Protein AF-A0A523A4P4-F1 (afdb_monomer_lite)

Foldseek 3Di:
DLLQVLLVVADDPPPQDPLNSLLSNLLSVLLVLLLVLLVLVLPDVVVCVVPDNPVSVVVSLVSLVSSLVSLVSSVVSCVPPPVVVLPDPPCVRDDVLSVLSVLLSVLSVVLNCCVVCVVVVVPDPVNNVVSNLVSSVSSSVSSLSNVVSVCRSQVDPVSVVSSVVVVVVSVVSCCCRPPVVVVVVVVWDWDFPDWADDPDRDTDTDTDIDPDDDDDDDPPDDDDDDDDDDQQQEDALNGRPPVHYLQCVLVVDPLVRQLCQQQLPVVCCVVDDPVSSVVSVVCVPPDPVVSSVVSVVSNPRHNHDPPPPD

pLDDT: mean 84.54, std 12.39, range [36.31, 98.5]

Structure (mmCIF, N/CA/C/O backbone):
data_AF-A0A523A4P4-F1
#
_entry.id   AF-A0A523A4P4-F1
#
loop_
_atom_site.group_PDB
_atom_site.id
_atom_site.type_symbol
_atom_site.label_atom_id
_atom_site.label_alt_id
_atom_site.label_comp_id
_atom_site.label_asym_id
_atom_site.label_entity_id
_atom_site.label_seq_id
_atom_site.pdbx_PDB_ins_code
_atom_site.Cartn_x
_atom_site.Cartn_y
_atom_site.Cartn_z
_atom_site.occupancy
_atom_site.B_iso_or_equiv
_atom_site.auth_seq_id
_atom_site.auth_comp_id
_atom_site.auth_asym_id
_atom_site.auth_atom_id
_atom_site.pdbx_PDB_model_num
ATOM 1 N N . MET A 1 1 ? 18.019 -11.863 -5.662 1.00 50.53 1 MET A N 1
ATOM 2 C CA . MET A 1 1 ? 19.187 -12.535 -6.272 1.00 50.53 1 MET A CA 1
ATOM 3 C C . MET A 1 1 ? 18.885 -13.016 -7.686 1.00 50.53 1 MET A C 1
ATOM 5 O O . MET A 1 1 ? 19.670 -12.727 -8.573 1.00 50.53 1 MET A O 1
ATOM 9 N N . THR A 1 2 ? 17.737 -13.654 -7.941 1.00 58.97 2 THR A N 1
ATOM 10 C CA . THR A 1 2 ? 17.392 -14.220 -9.260 1.00 58.97 2 THR A CA 1
ATOM 11 C C . THR A 1 2 ? 17.460 -13.236 -10.443 1.00 58.97 2 THR A C 1
ATOM 13 O O . THR A 1 2 ? 18.082 -13.596 -11.431 1.00 58.97 2 THR A O 1
ATOM 16 N N . PRO A 1 3 ? 16.943 -11.990 -10.365 1.00 59.44 3 PRO A N 1
ATOM 17 C CA . PRO A 1 3 ? 17.026 -11.050 -11.495 1.00 59.44 3 PRO A CA 1
ATOM 18 C C . PRO A 1 3 ? 18.454 -10.622 -11.881 1.00 59.44 3 PRO A C 1
ATOM 20 O O . PRO A 1 3 ? 18.732 -10.418 -13.054 1.00 59.44 3 PRO A O 1
ATOM 23 N N . LEU A 1 4 ? 19.377 -10.539 -10.914 1.00 59.50 4 LEU A N 1
ATOM 24 C CA . LEU A 1 4 ? 20.786 -10.200 -11.165 1.00 59.50 4 LEU A CA 1
ATOM 25 C C . LEU A 1 4 ? 21.569 -11.370 -11.772 1.00 59.50 4 LEU A C 1
ATOM 27 O O . LEU A 1 4 ? 22.393 -11.170 -12.657 1.00 59.50 4 LEU A O 1
ATOM 31 N N . LEU A 1 5 ? 21.277 -12.601 -11.338 1.00 59.91 5 LEU A N 1
ATOM 32 C CA . LEU A 1 5 ? 21.885 -13.808 -11.910 1.00 59.91 5 LEU A CA 1
ATOM 33 C C . LEU A 1 5 ? 21.536 -13.983 -13.396 1.00 59.91 5 LEU A C 1
ATOM 35 O O . LEU A 1 5 ? 22.327 -14.536 -14.149 1.00 59.91 5 LEU A O 1
ATOM 39 N N . ILE A 1 6 ? 20.378 -13.483 -13.832 1.00 58.88 6 ILE A N 1
ATOM 40 C CA . ILE A 1 6 ? 19.958 -13.518 -15.240 1.00 58.88 6 ILE A CA 1
ATOM 41 C C . ILE A 1 6 ? 20.783 -12.554 -16.096 1.00 58.88 6 ILE A C 1
ATOM 43 O O . ILE A 1 6 ? 21.113 -12.898 -17.229 1.00 58.88 6 ILE A O 1
ATOM 47 N N . LEU A 1 7 ? 21.126 -11.377 -15.557 1.00 56.38 7 LEU A N 1
ATOM 48 C CA . LEU A 1 7 ? 22.011 -10.426 -16.233 1.00 56.38 7 LEU A CA 1
ATOM 49 C C . LEU A 1 7 ? 23.401 -11.046 -16.447 1.00 56.38 7 LEU A C 1
ATOM 51 O O . LEU A 1 7 ? 23.963 -10.931 -17.526 1.00 56.38 7 LEU A O 1
ATOM 55 N N . ALA A 1 8 ? 23.910 -11.774 -15.449 1.00 59.22 8 ALA A N 1
ATOM 56 C CA . ALA A 1 8 ? 25.219 -12.427 -15.515 1.00 59.22 8 ALA A CA 1
ATOM 57 C C . ALA A 1 8 ? 25.289 -13.618 -16.494 1.00 59.22 8 ALA A C 1
ATOM 59 O O . ALA A 1 8 ? 26.378 -14.002 -16.906 1.00 59.22 8 ALA A O 1
ATOM 60 N N . LEU A 1 9 ? 24.148 -14.220 -16.851 1.00 55.44 9 LEU A N 1
ATOM 61 C CA . LEU A 1 9 ? 24.064 -15.424 -17.693 1.00 55.44 9 LEU A CA 1
ATOM 62 C C . LEU A 1 9 ? 23.486 -15.145 -19.092 1.00 55.44 9 LEU A C 1
ATOM 64 O O . LEU A 1 9 ? 23.129 -16.077 -19.813 1.00 55.44 9 LEU A O 1
ATOM 68 N N . GLY A 1 10 ? 23.306 -13.877 -19.467 1.00 54.53 10 GLY A N 1
ATOM 69 C CA . GLY A 1 10 ? 22.712 -13.495 -20.741 1.00 54.53 10 GLY A CA 1
ATOM 70 C C . GLY A 1 10 ? 23.694 -12.895 -21.732 1.00 54.53 10 GLY A C 1
ATOM 71 O O . GLY A 1 10 ? 24.565 -12.135 -21.337 1.00 54.53 10 GLY A O 1
ATOM 72 N N . GLU A 1 11 ? 23.492 -13.173 -23.023 1.00 53.50 11 GLU A N 1
ATOM 73 C CA . GLU A 1 11 ? 24.090 -12.364 -24.087 1.00 53.50 11 GLU A CA 1
ATOM 74 C C . GLU A 1 11 ? 23.594 -10.921 -23.936 1.00 53.50 11 GLU A C 1
ATOM 76 O O . GLU A 1 11 ? 22.399 -10.637 -24.065 1.00 53.50 11 GLU A O 1
ATOM 81 N N . VAL A 1 12 ? 24.514 -10.035 -23.562 1.00 56.06 12 VAL A N 1
ATOM 82 C CA . VAL A 1 12 ? 24.298 -8.591 -23.546 1.00 56.06 12 VAL A CA 1
ATOM 83 C C . VAL A 1 12 ? 24.311 -8.135 -25.009 1.00 56.06 12 VAL A C 1
ATOM 85 O O . VAL A 1 12 ? 25.225 -8.534 -25.736 1.00 56.06 12 VAL A O 1
ATOM 88 N N . PRO A 1 13 ? 23.316 -7.361 -25.483 1.00 54.38 13 PRO A N 1
ATOM 89 C CA . PRO A 1 13 ? 23.315 -6.879 -26.858 1.00 54.38 13 PRO A CA 1
ATOM 90 C C . PRO A 1 13 ? 24.653 -6.192 -27.183 1.00 54.38 13 PRO A C 1
ATOM 92 O O . PRO A 1 13 ? 25.092 -5.336 -26.412 1.00 54.38 13 PRO A O 1
ATOM 95 N N . PRO A 1 14 ? 25.329 -6.543 -28.289 1.00 46.34 14 PRO A N 1
ATOM 96 C CA . PRO A 1 14 ? 26.580 -5.890 -28.654 1.00 46.34 14 PRO A CA 1
ATOM 97 C C . PRO A 1 14 ? 26.343 -4.387 -28.872 1.00 46.34 14 PRO A C 1
ATOM 99 O O . PRO A 1 14 ? 25.461 -4.001 -29.635 1.00 46.34 14 PRO A O 1
ATOM 102 N N . GLY A 1 15 ? 27.130 -3.543 -28.194 1.00 56.38 15 GLY A N 1
ATOM 103 C CA . GLY A 1 15 ? 27.080 -2.077 -28.319 1.00 56.38 15 GLY A CA 1
ATOM 104 C C . GLY A 1 15 ? 26.587 -1.309 -27.086 1.00 56.38 15 GLY A C 1
ATOM 105 O O . GLY A 1 15 ? 26.563 -0.081 -27.116 1.00 56.38 15 GLY A O 1
ATOM 106 N N . SER A 1 16 ? 26.229 -1.979 -25.991 1.00 65.44 16 SER A N 1
ATOM 107 C CA . SER A 1 16 ? 25.769 -1.320 -24.768 1.00 65.44 16 SER A CA 1
ATOM 108 C C . SER A 1 16 ? 26.927 -0.889 -23.860 1.00 65.44 16 SER A C 1
ATOM 110 O O . SER A 1 16 ? 27.473 -1.696 -23.113 1.00 65.44 16 SER A O 1
ATOM 112 N N . GLY A 1 17 ? 27.339 0.378 -23.922 1.00 82.81 17 GLY A N 1
ATOM 113 C CA . GLY A 1 17 ? 28.427 0.909 -23.086 1.00 82.81 17 GLY A CA 1
ATOM 114 C C . GLY A 1 17 ? 28.216 0.725 -21.570 1.00 82.81 17 GLY A C 1
ATOM 115 O O . GLY A 1 17 ? 27.128 0.395 -21.110 1.00 82.81 17 GLY A O 1
ATOM 116 N N . LEU A 1 18 ? 29.250 1.006 -20.766 1.00 87.44 18 LEU A N 1
ATOM 117 C CA . LEU A 1 18 ? 29.259 0.822 -19.299 1.00 87.44 18 LEU A CA 1
ATOM 118 C C . LEU A 1 18 ? 27.990 1.336 -18.585 1.00 87.44 18 LEU A C 1
ATOM 120 O O . LEU A 1 18 ? 27.479 0.701 -17.662 1.00 87.44 18 LEU A O 1
ATOM 124 N N . TRP A 1 19 ? 27.477 2.494 -19.001 1.00 89.31 19 TRP A N 1
ATOM 125 C CA . TRP A 1 19 ? 26.292 3.111 -18.407 1.00 89.31 19 TRP A CA 1
ATOM 126 C C . TRP A 1 19 ? 25.012 2.315 -18.645 1.00 89.31 19 TRP A C 1
ATOM 128 O O . TRP A 1 19 ? 24.153 2.260 -17.761 1.00 89.31 19 TRP A O 1
ATOM 138 N N . TRP A 1 20 ? 24.899 1.647 -19.790 1.00 87.88 20 TRP A N 1
ATOM 139 C CA . TRP A 1 20 ? 23.787 0.751 -20.061 1.00 87.88 20 TRP A CA 1
ATOM 140 C C . TRP A 1 20 ? 23.771 -0.419 -19.078 1.00 87.88 20 TRP A C 1
ATOM 142 O O . TRP A 1 20 ? 22.743 -0.671 -18.449 1.00 87.88 20 TRP A O 1
ATOM 152 N N . ASP A 1 21 ? 24.913 -1.074 -18.868 1.00 86.69 21 ASP A N 1
ATOM 153 C CA . ASP A 1 21 ? 25.020 -2.218 -17.955 1.00 86.69 21 ASP A CA 1
ATOM 154 C C . ASP A 1 21 ? 24.716 -1.821 -16.506 1.00 86.69 21 ASP A C 1
ATOM 156 O O . ASP A 1 21 ? 23.959 -2.509 -15.812 1.00 86.69 21 ASP A O 1
ATOM 160 N N . ILE A 1 22 ? 25.227 -0.665 -16.060 1.00 90.88 22 ILE A N 1
ATOM 161 C CA . ILE A 1 22 ? 24.891 -0.090 -14.749 1.00 90.88 22 ILE A CA 1
ATOM 162 C C . ILE A 1 22 ? 23.382 0.160 -14.651 1.00 90.88 22 ILE A C 1
ATOM 164 O O . ILE A 1 22 ? 22.754 -0.218 -13.657 1.00 90.88 22 ILE A O 1
ATOM 168 N N . SER A 1 23 ? 22.781 0.763 -15.679 1.00 92.50 23 SER A N 1
ATOM 169 C CA . SER A 1 23 ? 21.345 1.042 -15.709 1.00 92.50 23 SER A CA 1
ATOM 170 C C . SER A 1 23 ? 20.510 -0.238 -15.630 1.00 92.50 23 SER A C 1
ATOM 172 O O . SER A 1 23 ? 19.573 -0.314 -14.827 1.00 92.50 23 SER A O 1
ATOM 174 N N . MET A 1 24 ? 20.856 -1.271 -16.399 1.00 89.81 24 MET A N 1
ATOM 175 C CA . MET A 1 24 ? 20.174 -2.566 -16.341 1.00 89.81 24 MET A CA 1
ATOM 176 C C . MET A 1 24 ? 20.334 -3.215 -14.962 1.00 89.81 24 MET A C 1
ATOM 178 O O . MET A 1 24 ? 19.349 -3.678 -14.377 1.00 89.81 24 MET A O 1
ATOM 182 N N . GLY A 1 25 ? 21.543 -3.186 -14.394 1.00 89.62 25 GLY A N 1
ATOM 183 C CA . GLY A 1 25 ? 21.823 -3.682 -13.047 1.00 89.62 25 GLY A CA 1
ATOM 184 C C . GLY A 1 25 ? 20.955 -3.016 -11.976 1.00 89.62 25 GLY A C 1
ATOM 185 O O . GLY A 1 25 ? 20.387 -3.710 -11.123 1.00 89.62 25 GLY A O 1
ATOM 186 N N . LEU A 1 26 ? 20.780 -1.693 -12.047 1.00 94.50 26 LEU A N 1
ATOM 187 C CA . LEU A 1 26 ? 19.892 -0.936 -11.157 1.00 94.50 26 LEU A CA 1
ATOM 188 C C . LEU A 1 26 ? 18.424 -1.353 -11.324 1.00 94.50 26 LEU A C 1
ATOM 190 O O . LEU A 1 26 ? 17.756 -1.630 -10.325 1.00 94.50 26 LEU A O 1
ATOM 194 N N . GLY A 1 27 ? 17.939 -1.463 -12.565 1.00 93.50 27 GLY A N 1
ATOM 195 C CA . GLY A 1 27 ? 16.563 -1.870 -12.868 1.00 93.50 27 GLY A CA 1
ATOM 196 C C . GLY A 1 27 ? 16.223 -3.272 -12.346 1.00 93.50 27 GLY A C 1
ATOM 197 O O . GLY A 1 27 ? 15.238 -3.455 -11.622 1.00 93.50 27 GLY A O 1
ATOM 198 N N . PHE A 1 28 ? 17.070 -4.269 -12.624 1.00 89.62 28 PHE A N 1
ATOM 199 C CA . PHE A 1 28 ? 16.859 -5.639 -12.138 1.00 89.62 28 PHE A CA 1
ATOM 200 C C . PHE A 1 28 ? 17.027 -5.766 -10.620 1.00 89.62 28 PHE A C 1
ATOM 202 O O . PHE A 1 28 ? 16.277 -6.512 -9.977 1.00 89.62 28 PHE A O 1
ATOM 209 N N . SER A 1 29 ? 17.962 -5.020 -10.024 1.00 92.50 29 SER A N 1
ATOM 210 C CA . SER A 1 29 ? 18.106 -4.951 -8.564 1.00 92.50 29 SER A CA 1
ATOM 211 C C . SER A 1 29 ? 16.846 -4.388 -7.917 1.00 92.50 29 SER A C 1
ATOM 213 O O . SER A 1 29 ? 16.319 -4.989 -6.976 1.00 92.50 29 SER A O 1
ATOM 215 N N . ALA A 1 30 ? 16.310 -3.293 -8.460 1.00 95.50 30 ALA A N 1
ATOM 216 C CA . ALA A 1 30 ? 15.073 -2.698 -7.979 1.00 95.50 30 ALA A CA 1
ATOM 217 C C . ALA A 1 30 ? 13.896 -3.677 -8.076 1.00 95.50 30 ALA A C 1
ATOM 219 O O . ALA A 1 30 ? 13.169 -3.837 -7.097 1.00 95.50 30 ALA A O 1
ATOM 220 N N . MET A 1 31 ? 13.751 -4.411 -9.185 1.00 91.62 31 MET A N 1
ATOM 221 C CA . MET A 1 31 ? 12.702 -5.430 -9.332 1.00 91.62 31 MET A CA 1
ATOM 222 C C . MET A 1 31 ? 12.816 -6.547 -8.278 1.00 91.62 31 MET A C 1
ATOM 224 O O . MET A 1 31 ? 11.820 -6.956 -7.662 1.00 91.62 31 MET A O 1
ATOM 228 N N . ALA A 1 32 ? 14.038 -7.020 -8.015 1.00 90.00 32 ALA A N 1
ATOM 229 C CA . ALA A 1 32 ? 14.291 -8.006 -6.966 1.00 90.00 32 ALA A CA 1
ATOM 230 C C . ALA A 1 32 ? 13.899 -7.463 -5.582 1.00 90.00 32 ALA A C 1
ATOM 232 O O . ALA A 1 32 ? 13.206 -8.136 -4.814 1.00 90.00 32 ALA A O 1
ATOM 233 N N . MET A 1 33 ? 14.304 -6.230 -5.278 1.00 93.62 33 MET A N 1
ATOM 234 C CA . MET A 1 33 ? 14.006 -5.564 -4.012 1.00 93.62 33 MET A CA 1
ATOM 235 C C . MET A 1 33 ? 12.503 -5.300 -3.842 1.00 93.62 33 MET A C 1
ATOM 237 O O . MET A 1 33 ? 11.965 -5.574 -2.770 1.00 93.62 33 MET A O 1
ATOM 241 N N . MET A 1 34 ? 11.797 -4.854 -4.888 1.00 92.56 34 MET A N 1
ATOM 242 C CA . MET A 1 34 ? 10.335 -4.681 -4.887 1.00 92.56 34 MET A CA 1
ATOM 243 C C . MET A 1 34 ? 9.613 -5.973 -4.521 1.00 92.56 34 MET A C 1
ATOM 245 O O . MET A 1 34 ? 8.637 -5.957 -3.779 1.00 92.56 34 MET A O 1
ATOM 249 N N . SER A 1 35 ? 10.117 -7.107 -4.992 1.00 88.75 35 SER A N 1
ATOM 250 C CA . SER A 1 35 ? 9.519 -8.405 -4.687 1.00 88.75 35 SER A CA 1
ATOM 251 C C . SER A 1 35 ? 9.697 -8.756 -3.205 1.00 88.75 35 SER A C 1
ATOM 253 O O . SER A 1 35 ? 8.734 -9.087 -2.509 1.00 88.75 35 SER A O 1
ATOM 255 N N . VAL A 1 36 ? 10.908 -8.548 -2.675 1.00 88.56 36 VAL A N 1
ATOM 256 C CA . VAL A 1 36 ? 11.204 -8.699 -1.240 1.00 88.56 36 VAL A CA 1
ATOM 257 C C . VAL A 1 36 ? 10.302 -7.812 -0.372 1.00 88.56 36 VAL A C 1
ATOM 259 O O . VAL A 1 36 ? 9.905 -8.244 0.710 1.00 88.56 36 VAL A O 1
ATOM 262 N N . GLN A 1 37 ? 9.878 -6.633 -0.838 1.00 91.44 37 GLN A N 1
ATOM 263 C CA . GLN A 1 37 ? 8.965 -5.773 -0.071 1.00 91.44 37 GLN A CA 1
ATOM 264 C C . GLN A 1 37 ? 7.627 -6.439 0.275 1.00 91.44 37 GLN A C 1
ATOM 266 O O . GLN A 1 37 ? 7.107 -6.268 1.386 1.00 91.44 37 GLN A O 1
ATOM 271 N N . PHE A 1 38 ? 7.071 -7.239 -0.638 1.00 86.88 38 PHE A N 1
ATOM 272 C CA . PHE A 1 38 ? 5.853 -8.004 -0.362 1.00 86.88 38 PHE A CA 1
ATOM 273 C C . PHE A 1 38 ? 6.101 -9.102 0.674 1.00 86.88 38 PHE A C 1
ATOM 275 O O . PHE A 1 38 ? 5.242 -9.357 1.520 1.00 86.88 38 PHE A O 1
ATOM 282 N N . PHE A 1 39 ? 7.290 -9.706 0.654 1.00 83.31 39 PHE A N 1
ATOM 283 C CA . PHE A 1 39 ? 7.689 -10.706 1.640 1.00 83.31 39 PHE A CA 1
ATOM 284 C C . PHE A 1 39 ? 7.867 -10.106 3.039 1.00 83.31 39 PHE A C 1
ATOM 286 O O . PHE A 1 39 ? 7.351 -10.663 4.008 1.00 83.31 39 PHE A O 1
ATOM 293 N N . LEU A 1 40 ? 8.521 -8.944 3.158 1.00 84.31 40 LEU A N 1
ATOM 294 C CA . LEU A 1 40 ? 8.707 -8.260 4.446 1.00 84.31 40 LEU A CA 1
ATOM 295 C C . LEU A 1 40 ? 7.361 -7.985 5.132 1.00 84.31 40 LEU A C 1
ATOM 297 O O . LEU A 1 40 ? 7.202 -8.183 6.333 1.00 84.31 40 LEU A O 1
ATOM 301 N N . THR A 1 41 ? 6.337 -7.631 4.357 1.00 81.75 41 THR A N 1
ATOM 302 C CA . THR A 1 41 ? 4.995 -7.358 4.894 1.00 81.75 41 THR A CA 1
ATOM 303 C C . THR A 1 41 ? 4.119 -8.604 5.078 1.00 81.75 41 THR A C 1
ATOM 305 O O . THR A 1 41 ? 3.024 -8.501 5.635 1.00 81.75 41 THR A O 1
ATOM 308 N N . ALA A 1 42 ? 4.595 -9.789 4.680 1.00 77.75 42 ALA A N 1
ATOM 309 C CA . ALA A 1 42 ? 3.893 -11.063 4.844 1.00 77.75 42 ALA A CA 1
ATOM 310 C C . ALA A 1 42 ? 3.848 -11.560 6.299 1.00 77.75 42 ALA A C 1
ATOM 312 O O . ALA A 1 42 ? 2.965 -12.350 6.649 1.00 77.75 42 ALA A O 1
ATOM 313 N N . ARG A 1 43 ? 4.782 -11.088 7.145 1.00 76.38 43 ARG A N 1
ATOM 314 C CA . ARG A 1 43 ? 4.917 -11.451 8.570 1.00 76.38 43 ARG A CA 1
ATOM 315 C C . ARG A 1 43 ? 4.981 -12.967 8.792 1.00 76.38 43 ARG A C 1
ATOM 317 O O . ARG A 1 43 ? 4.232 -13.521 9.599 1.00 76.38 43 ARG A O 1
ATOM 324 N N . PHE A 1 44 ? 5.832 -13.663 8.040 1.00 75.19 44 PHE A N 1
ATOM 325 C CA . PHE A 1 44 ? 6.039 -15.094 8.252 1.00 75.19 44 PHE A CA 1
ATOM 326 C C . PHE A 1 44 ? 6.684 -15.328 9.626 1.00 75.19 44 PHE A C 1
ATOM 328 O O . PHE A 1 44 ? 7.809 -14.872 9.824 1.00 75.19 44 PHE A O 1
ATOM 335 N N . PRO A 1 45 ? 6.039 -16.063 10.559 1.00 70.62 45 PRO A N 1
ATOM 336 C CA . PRO A 1 45 ? 6.498 -16.150 11.948 1.00 70.62 45 PRO A CA 1
ATOM 337 C C . PRO A 1 45 ? 7.966 -16.560 12.089 1.00 70.62 45 PRO A C 1
ATOM 339 O O . PRO A 1 45 ? 8.709 -15.925 12.823 1.00 70.62 45 PRO A O 1
ATOM 342 N N . ARG A 1 46 ? 8.415 -17.556 11.314 1.00 74.19 46 ARG A N 1
ATOM 343 C CA . ARG A 1 46 ? 9.807 -18.036 11.339 1.00 74.19 46 ARG A CA 1
ATOM 344 C C . ARG A 1 46 ? 10.818 -17.009 10.826 1.00 74.19 46 ARG A C 1
ATOM 346 O O . ARG A 1 46 ? 11.924 -16.950 11.337 1.00 74.19 46 ARG A O 1
ATOM 353 N N . ALA A 1 47 ? 10.440 -16.209 9.831 1.00 70.75 47 ALA A N 1
ATOM 354 C CA . ALA A 1 47 ? 11.319 -15.193 9.258 1.00 70.75 47 ALA A CA 1
ATOM 355 C C . ALA A 1 47 ? 11.358 -13.914 10.110 1.00 70.75 47 ALA A C 1
ATOM 357 O O . ALA A 1 47 ? 12.356 -13.204 10.105 1.00 70.75 47 ALA A O 1
ATOM 358 N N . SER A 1 48 ? 10.276 -13.610 10.834 1.00 71.31 48 SER A N 1
ATOM 359 C CA . SER A 1 48 ? 10.143 -12.386 11.636 1.00 71.31 48 SER A CA 1
ATOM 360 C C . SER A 1 48 ? 10.545 -12.554 13.107 1.00 71.31 48 SER A C 1
ATOM 362 O O . SER A 1 48 ? 10.836 -11.554 13.758 1.00 71.31 48 SER A O 1
ATOM 364 N N . ALA A 1 49 ? 10.572 -13.785 13.633 1.00 71.19 49 ALA A N 1
ATOM 365 C CA . ALA A 1 49 ? 10.888 -14.071 15.036 1.00 71.19 49 ALA A CA 1
ATOM 366 C C . ALA A 1 49 ? 12.231 -13.491 15.534 1.00 71.19 49 ALA A C 1
ATOM 368 O O . ALA A 1 49 ? 12.238 -12.968 16.644 1.00 71.19 49 ALA A O 1
ATOM 369 N N . PRO A 1 50 ? 13.336 -13.504 14.757 1.00 73.56 50 PRO A N 1
ATOM 370 C CA . PRO A 1 50 ? 14.628 -13.016 15.255 1.00 73.56 50 PRO A CA 1
ATOM 371 C C . PRO A 1 50 ? 14.746 -11.489 15.361 1.00 73.56 50 PRO A C 1
ATOM 373 O O . PRO A 1 50 ? 15.599 -10.993 16.086 1.00 73.56 50 PRO A O 1
ATOM 376 N N . PHE A 1 51 ? 13.932 -10.737 14.613 1.00 70.06 51 PHE A N 1
ATOM 377 C CA . PHE A 1 51 ? 14.157 -9.302 14.383 1.00 70.06 51 PHE A CA 1
ATOM 378 C C . PHE A 1 51 ? 13.166 -8.398 15.132 1.00 70.06 51 PHE A C 1
ATOM 380 O O . PHE A 1 51 ? 13.403 -7.202 15.277 1.00 70.06 51 PHE A O 1
ATOM 387 N N . GLY A 1 52 ? 12.050 -8.953 15.613 1.00 74.69 52 GLY A N 1
ATOM 388 C CA . GLY A 1 52 ? 10.919 -8.172 16.115 1.00 74.69 52 GLY A CA 1
ATOM 389 C C . GLY A 1 52 ? 10.067 -7.604 14.973 1.00 74.69 52 GLY A C 1
ATOM 390 O O . GLY A 1 52 ? 10.555 -7.289 13.890 1.00 74.69 52 GLY A O 1
ATOM 391 N N . ILE A 1 53 ? 8.752 -7.495 15.178 1.00 75.56 53 ILE A N 1
ATOM 392 C CA . ILE A 1 53 ? 7.837 -7.116 14.087 1.00 75.56 53 ILE A CA 1
ATOM 393 C C . ILE A 1 53 ? 8.037 -5.662 13.624 1.00 75.56 53 ILE A C 1
ATOM 395 O O . ILE A 1 53 ? 7.790 -5.349 12.461 1.00 75.56 53 ILE A O 1
ATOM 399 N N . ASP A 1 54 ? 8.466 -4.777 14.526 1.00 80.62 54 ASP A N 1
ATOM 400 C CA . ASP A 1 54 ? 8.487 -3.336 14.277 1.00 80.62 54 ASP A CA 1
ATOM 401 C C . ASP A 1 54 ? 9.651 -2.928 13.372 1.00 80.62 54 ASP A C 1
A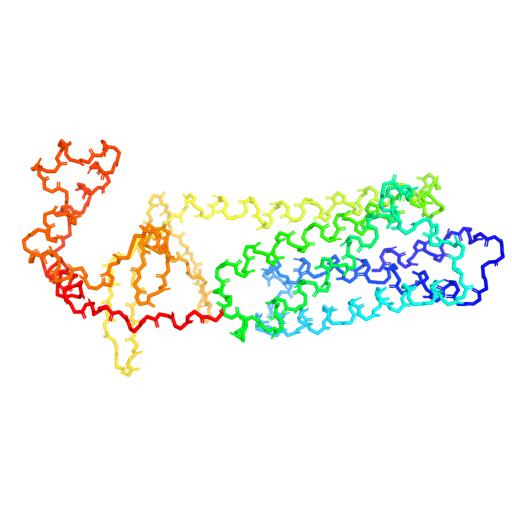TOM 403 O O . ASP A 1 54 ? 9.474 -2.104 12.470 1.00 80.62 54 ASP A O 1
ATOM 407 N N . ILE A 1 55 ? 10.820 -3.562 13.533 1.00 84.62 55 ILE A N 1
ATOM 408 C CA . ILE A 1 55 ? 12.004 -3.265 12.715 1.00 84.62 55 ILE A CA 1
ATOM 409 C C . ILE A 1 55 ? 11.759 -3.555 11.230 1.00 84.62 55 ILE A C 1
ATOM 411 O O . ILE A 1 55 ? 12.276 -2.861 10.356 1.00 84.62 55 ILE A O 1
ATOM 415 N N . ILE A 1 56 ? 10.900 -4.533 10.933 1.00 86.75 56 ILE A N 1
ATOM 416 C CA . ILE A 1 56 ? 10.553 -4.924 9.566 1.00 86.75 56 ILE A CA 1
ATOM 417 C C . ILE A 1 56 ? 9.906 -3.755 8.811 1.00 86.75 56 ILE A C 1
ATOM 419 O O . ILE A 1 56 ? 10.162 -3.593 7.618 1.00 86.75 56 ILE A O 1
ATOM 423 N N . TYR A 1 57 ? 9.127 -2.896 9.480 1.00 87.25 57 TYR A N 1
ATOM 424 C CA . TYR A 1 57 ? 8.545 -1.711 8.833 1.00 87.25 57 TYR A CA 1
ATOM 425 C C . TYR A 1 57 ? 9.569 -0.617 8.561 1.00 87.25 57 TYR A C 1
ATOM 427 O O . TYR A 1 57 ? 9.444 0.083 7.554 1.00 87.25 57 TYR A O 1
ATOM 435 N N . TYR A 1 58 ? 10.588 -0.483 9.412 1.00 89.62 58 TYR A N 1
ATOM 436 C CA . TYR A 1 58 ? 11.708 0.412 9.134 1.00 89.62 58 TYR A CA 1
ATOM 437 C C . TYR A 1 58 ? 12.467 -0.066 7.899 1.00 89.62 58 TYR A C 1
ATOM 439 O O . TYR A 1 58 ? 12.633 0.711 6.959 1.00 89.62 58 TYR A O 1
ATOM 447 N N . PHE A 1 59 ? 12.825 -1.353 7.838 1.00 90.75 59 PHE A N 1
ATOM 448 C CA . PHE A 1 59 ? 13.452 -1.937 6.648 1.00 90.75 59 PHE A CA 1
ATOM 449 C C . PHE A 1 59 ? 12.586 -1.765 5.402 1.00 90.75 59 PHE A C 1
ATOM 451 O O . PHE A 1 59 ? 13.088 -1.305 4.381 1.00 90.75 59 PHE A O 1
ATOM 458 N N . HIS A 1 60 ? 11.285 -2.048 5.492 1.00 93.75 60 HIS A N 1
ATOM 459 C CA . HIS A 1 60 ? 10.350 -1.853 4.385 1.00 93.75 60 HIS A CA 1
ATOM 460 C C . HIS A 1 60 ? 10.374 -0.405 3.873 1.00 93.75 60 HIS A C 1
ATOM 462 O O . HIS A 1 60 ? 10.500 -0.170 2.671 1.00 93.75 60 HIS A O 1
ATOM 468 N N . ARG A 1 61 ? 10.328 0.577 4.782 1.00 94.88 61 ARG A N 1
ATOM 469 C CA . ARG A 1 61 ? 10.371 2.002 4.432 1.00 94.88 61 ARG A CA 1
ATOM 470 C C . ARG A 1 61 ? 11.691 2.398 3.770 1.00 94.88 61 ARG A C 1
ATOM 472 O O . ARG A 1 61 ? 11.661 3.017 2.710 1.00 94.88 61 ARG A O 1
ATOM 479 N N . TYR A 1 62 ? 12.834 2.069 4.370 1.00 95.19 62 TYR A N 1
ATOM 480 C CA . TYR A 1 62 ? 14.139 2.457 3.819 1.00 95.19 62 TYR A CA 1
ATOM 481 C C . TYR A 1 62 ? 14.418 1.764 2.487 1.00 95.19 62 TYR A C 1
ATOM 483 O O . TYR A 1 62 ? 14.829 2.415 1.528 1.00 95.19 62 TYR A O 1
ATOM 491 N N . LEU A 1 63 ? 14.100 0.473 2.385 1.00 95.88 63 LEU A N 1
ATOM 492 C CA . LEU A 1 63 ? 14.257 -0.279 1.148 1.00 95.88 63 LEU A CA 1
ATOM 493 C C . LEU A 1 63 ? 13.379 0.297 0.025 1.00 95.88 63 LEU A C 1
ATOM 495 O O . LEU A 1 63 ? 13.798 0.284 -1.126 1.00 95.88 63 LEU A O 1
ATOM 499 N N . ALA A 1 64 ? 12.204 0.862 0.333 1.00 96.81 64 ALA A N 1
ATOM 500 C CA . ALA A 1 64 ? 11.332 1.490 -0.667 1.00 96.81 64 ALA A CA 1
ATOM 501 C C . ALA A 1 64 ? 11.953 2.765 -1.254 1.00 96.81 64 ALA A C 1
ATOM 503 O O . ALA A 1 64 ? 11.842 3.005 -2.454 1.00 96.81 64 ALA A O 1
ATOM 504 N N . ILE A 1 65 ? 12.646 3.549 -0.424 1.00 97.94 65 ILE A N 1
ATOM 505 C CA . ILE A 1 65 ? 13.378 4.741 -0.870 1.00 97.94 65 ILE A CA 1
ATOM 506 C C . ILE A 1 65 ? 14.542 4.332 -1.783 1.00 97.94 65 ILE A C 1
ATOM 508 O O . ILE A 1 65 ? 14.712 4.920 -2.848 1.00 97.94 65 ILE A O 1
ATOM 512 N N . ILE A 1 66 ? 15.297 3.290 -1.412 1.00 98.00 66 ILE A N 1
ATOM 513 C CA . ILE A 1 66 ? 16.412 2.780 -2.229 1.00 98.00 66 ILE A CA 1
ATOM 514 C C . ILE A 1 66 ? 15.900 2.222 -3.564 1.00 98.00 66 ILE A C 1
ATOM 516 O O . ILE A 1 66 ? 16.467 2.533 -4.606 1.00 98.00 66 ILE A O 1
ATOM 520 N N . ILE A 1 67 ? 14.803 1.454 -3.553 1.00 98.00 67 ILE A N 1
ATOM 521 C CA . ILE A 1 67 ? 14.143 0.963 -4.774 1.00 98.00 67 ILE A CA 1
ATOM 522 C C . ILE A 1 67 ? 13.832 2.126 -5.709 1.00 98.00 67 ILE A C 1
ATOM 524 O O . ILE A 1 67 ? 14.203 2.083 -6.878 1.00 98.00 67 ILE A O 1
ATOM 528 N N . PHE A 1 68 ? 13.166 3.166 -5.205 1.00 98.38 68 PHE A N 1
ATOM 529 C CA . PHE A 1 68 ? 12.815 4.311 -6.034 1.00 98.38 68 PHE A CA 1
ATOM 530 C C . PHE A 1 68 ? 14.055 5.014 -6.581 1.00 98.38 68 PHE A C 1
ATOM 532 O O . PHE A 1 68 ? 14.089 5.314 -7.769 1.00 98.38 68 PHE A O 1
ATOM 539 N N . ALA A 1 69 ? 15.088 5.216 -5.759 1.00 98.38 69 ALA A N 1
ATOM 540 C CA . ALA A 1 69 ? 16.347 5.797 -6.212 1.00 98.38 69 ALA A CA 1
ATOM 541 C C . ALA A 1 69 ? 16.982 4.973 -7.346 1.00 98.38 69 ALA A C 1
ATOM 543 O O . ALA A 1 69 ? 17.436 5.549 -8.330 1.00 98.38 69 ALA A O 1
ATOM 544 N N . PHE A 1 70 ? 16.957 3.640 -7.254 1.00 98.38 70 PHE A N 1
ATOM 545 C CA . PHE A 1 70 ? 17.493 2.756 -8.293 1.00 98.38 70 PHE A CA 1
ATOM 546 C C . PHE A 1 70 ? 16.685 2.840 -9.590 1.00 98.38 70 PHE A C 1
ATOM 548 O O . PHE A 1 70 ? 17.278 3.000 -10.653 1.00 98.38 70 PHE A O 1
ATOM 555 N N . VAL A 1 71 ? 15.349 2.780 -9.521 1.00 97.88 71 VAL A N 1
ATOM 556 C CA . VAL A 1 71 ? 14.486 2.899 -10.715 1.00 97.88 71 VAL A CA 1
ATOM 557 C C . VAL A 1 71 ? 14.613 4.288 -11.345 1.00 97.88 71 VAL A C 1
ATOM 559 O O . VAL A 1 71 ? 14.676 4.416 -12.566 1.00 97.88 71 VAL A O 1
ATOM 562 N N . PHE A 1 72 ? 14.675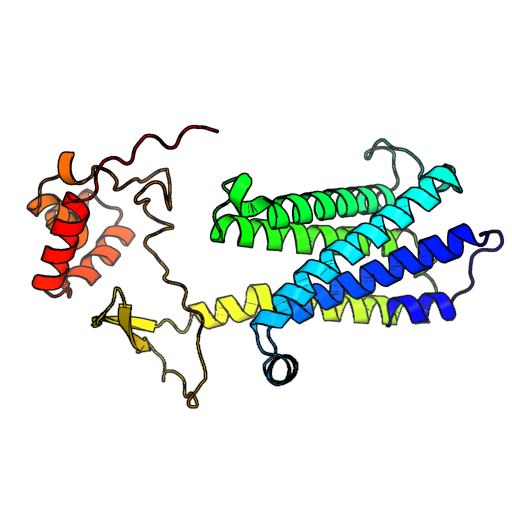 5.334 -10.523 1.00 98.12 72 PHE A N 1
ATOM 563 C CA . PHE A 1 72 ? 14.829 6.701 -11.000 1.00 98.12 72 PHE A CA 1
ATOM 564 C C . PHE A 1 72 ? 16.191 6.906 -11.667 1.00 98.12 72 PHE A C 1
ATOM 566 O O . PHE A 1 72 ? 16.252 7.457 -12.761 1.00 98.12 72 PHE A O 1
ATOM 573 N N . LEU A 1 73 ? 17.272 6.400 -11.068 1.00 97.94 73 LEU A N 1
ATOM 574 C CA . LEU A 1 73 ? 18.607 6.469 -11.657 1.00 97.94 73 LEU A CA 1
ATOM 575 C C . LEU A 1 73 ? 18.711 5.640 -12.945 1.00 97.94 73 LEU A C 1
ATOM 577 O O . LEU A 1 73 ? 19.271 6.125 -13.921 1.00 97.94 73 LEU A O 1
ATOM 581 N N . HIS A 1 74 ? 18.112 4.447 -12.984 1.00 95.75 74 HIS A N 1
ATOM 582 C CA . HIS A 1 74 ? 17.962 3.651 -14.206 1.00 95.75 74 HIS A CA 1
ATOM 583 C C . HIS A 1 74 ? 17.321 4.476 -15.338 1.00 95.75 74 HIS A C 1
ATOM 585 O O . HIS A 1 74 ? 17.870 4.563 -16.438 1.00 95.75 74 HIS A O 1
ATOM 591 N N . PHE A 1 75 ? 16.209 5.162 -15.048 1.00 96.25 75 PHE A N 1
ATOM 592 C CA . PHE A 1 75 ? 15.560 6.060 -16.005 1.00 96.25 75 PHE A CA 1
ATOM 593 C C . PHE A 1 75 ? 16.459 7.235 -16.419 1.00 96.25 75 PHE A C 1
ATOM 595 O O . PHE A 1 75 ? 16.557 7.527 -17.610 1.00 96.25 75 PHE A O 1
ATOM 602 N N . LEU A 1 76 ? 17.123 7.903 -15.468 1.00 96.69 76 LEU A N 1
ATOM 603 C CA . LEU A 1 76 ? 17.991 9.047 -15.762 1.00 96.69 76 LEU A CA 1
ATOM 604 C C . LEU A 1 76 ? 19.176 8.661 -16.650 1.00 96.69 76 LEU A C 1
ATOM 606 O O . LEU A 1 76 ? 19.463 9.379 -17.605 1.00 96.69 76 LEU A O 1
ATOM 610 N N . ILE A 1 77 ? 19.826 7.527 -16.382 1.00 95.00 77 ILE A N 1
ATOM 611 C CA . ILE A 1 77 ? 20.944 7.051 -17.204 1.00 95.00 77 ILE A CA 1
ATOM 612 C C . ILE A 1 77 ? 20.477 6.840 -18.648 1.00 95.00 77 ILE A C 1
ATOM 614 O O . ILE A 1 77 ? 21.100 7.358 -19.571 1.00 95.00 77 ILE A O 1
ATOM 618 N N . ILE A 1 78 ? 19.338 6.168 -18.855 1.00 92.38 78 ILE A N 1
ATOM 619 C CA . ILE A 1 78 ? 18.786 5.981 -20.206 1.00 92.38 78 ILE A CA 1
ATOM 620 C C . ILE A 1 78 ? 18.430 7.336 -20.830 1.00 92.38 78 ILE A C 1
ATOM 622 O O . ILE A 1 78 ? 18.726 7.577 -21.995 1.00 92.38 78 ILE A O 1
ATOM 626 N N . ARG A 1 79 ? 17.842 8.262 -20.065 1.00 92.81 79 ARG A N 1
ATOM 627 C CA . ARG A 1 79 ? 17.418 9.576 -20.568 1.00 92.81 79 ARG A CA 1
ATOM 628 C C . ARG A 1 79 ? 18.562 10.440 -21.097 1.00 92.81 79 ARG A C 1
ATOM 630 O O . ARG A 1 79 ? 18.305 11.224 -22.017 1.00 92.81 79 ARG A O 1
ATOM 637 N N . PHE A 1 80 ? 19.751 10.332 -20.506 1.00 92.94 80 PHE A N 1
ATOM 638 C CA . PHE A 1 80 ? 20.916 11.146 -20.863 1.00 92.94 80 PHE A CA 1
ATOM 639 C C . PHE A 1 80 ? 21.890 10.444 -21.812 1.00 92.94 80 PHE A C 1
ATOM 641 O O . PHE A 1 80 ? 22.430 11.111 -22.685 1.00 92.94 80 PHE A O 1
ATOM 648 N N . ASP A 1 81 ? 22.089 9.133 -21.670 1.00 88.62 81 ASP A N 1
ATOM 649 C CA . ASP A 1 81 ? 23.096 8.382 -22.436 1.00 88.62 81 ASP A CA 1
ATOM 650 C C . ASP A 1 81 ? 22.484 7.609 -23.620 1.00 88.62 81 ASP A C 1
ATOM 652 O O . ASP A 1 81 ? 23.149 7.360 -24.615 1.00 88.62 81 ASP A O 1
ATOM 656 N N . ASN A 1 82 ? 21.194 7.250 -23.543 1.00 86.00 82 ASN A N 1
ATOM 657 C CA . ASN A 1 82 ? 20.523 6.374 -24.514 1.00 86.00 82 ASN A CA 1
ATOM 658 C C . ASN A 1 82 ? 19.093 6.857 -24.815 1.00 86.00 82 ASN A C 1
ATOM 660 O O . ASN A 1 82 ? 18.126 6.098 -24.720 1.00 86.00 82 ASN A O 1
ATOM 664 N N . VAL A 1 83 ? 18.935 8.145 -25.145 1.00 88.19 83 VAL A N 1
ATOM 665 C CA . VAL A 1 83 ? 17.610 8.776 -25.312 1.00 88.19 83 VAL A CA 1
ATOM 666 C C . VAL A 1 83 ? 16.738 8.072 -26.355 1.00 88.19 83 VAL A C 1
ATOM 668 O O . VAL A 1 83 ? 15.525 7.979 -26.172 1.00 88.19 83 VAL A O 1
ATOM 671 N N . GLU A 1 84 ? 17.348 7.524 -27.407 1.00 86.62 84 GLU A N 1
ATOM 672 C CA . GLU A 1 84 ? 16.657 6.787 -28.470 1.00 86.62 84 GLU A CA 1
ATOM 673 C C . GLU A 1 84 ? 15.928 5.547 -27.931 1.00 86.62 84 GLU A C 1
ATOM 675 O O . GLU A 1 84 ? 14.819 5.238 -28.369 1.00 86.62 84 GLU A O 1
ATOM 680 N N . ALA A 1 85 ? 16.475 4.902 -26.893 1.00 86.31 85 ALA A N 1
ATOM 681 C CA . ALA A 1 85 ? 15.865 3.740 -26.252 1.00 86.31 85 ALA A CA 1
ATOM 682 C C . ALA A 1 85 ? 14.559 4.072 -25.505 1.00 86.31 85 ALA A C 1
ATOM 684 O O . ALA A 1 85 ? 13.797 3.165 -25.168 1.00 86.31 85 ALA A O 1
ATOM 685 N N . LEU A 1 86 ? 14.263 5.353 -25.243 1.00 87.00 86 LEU A N 1
ATOM 686 C CA . LEU A 1 86 ? 12.999 5.752 -24.621 1.00 87.00 86 LEU A CA 1
ATOM 687 C C . LEU A 1 86 ? 11.813 5.676 -25.594 1.00 87.00 86 LEU A C 1
ATOM 689 O O . LEU A 1 86 ? 10.673 5.561 -25.135 1.00 87.00 86 LEU A O 1
ATOM 693 N N . GLY A 1 87 ? 12.047 5.728 -26.907 1.00 88.00 87 GLY A N 1
ATOM 694 C CA . GLY A 1 87 ? 10.980 5.792 -27.907 1.00 88.00 87 GLY A CA 1
ATOM 695 C C . GLY A 1 87 ? 10.034 6.986 -27.705 1.00 88.00 87 GLY A C 1
ATOM 696 O O . GLY A 1 87 ? 10.378 7.988 -27.073 1.00 88.00 87 GLY A O 1
ATOM 697 N N . ALA A 1 88 ? 8.809 6.884 -28.229 1.00 90.19 88 ALA A N 1
ATOM 698 C CA . ALA A 1 88 ? 7.816 7.953 -28.128 1.00 90.19 88 ALA A CA 1
ATOM 699 C C . ALA A 1 88 ? 7.415 8.251 -26.668 1.00 90.19 88 ALA A C 1
ATOM 701 O O . ALA A 1 88 ? 7.283 7.347 -25.837 1.00 90.19 88 ALA A O 1
ATOM 702 N N . ILE A 1 89 ? 7.202 9.535 -26.357 1.00 88.00 89 ILE A N 1
ATOM 703 C CA . ILE A 1 89 ? 6.738 9.997 -25.036 1.00 88.00 89 ILE A CA 1
ATOM 704 C C . ILE A 1 89 ? 5.226 9.798 -24.891 1.00 88.00 89 ILE A C 1
ATOM 706 O O . ILE A 1 89 ? 4.765 9.435 -23.808 1.00 88.00 89 ILE A O 1
ATOM 710 N N . ASN A 1 90 ? 4.466 10.020 -25.969 1.00 89.19 90 ASN A N 1
ATOM 711 C CA . ASN A 1 90 ? 3.022 9.819 -25.973 1.00 89.19 90 ASN A CA 1
ATOM 712 C C . ASN A 1 90 ? 2.716 8.334 -25.710 1.00 89.19 90 ASN A C 1
ATOM 714 O O . ASN A 1 90 ? 3.138 7.491 -26.501 1.00 89.19 90 ASN A O 1
ATOM 718 N N . PRO A 1 91 ? 1.997 7.984 -24.629 1.00 86.75 91 PRO A N 1
ATOM 719 C CA . PRO A 1 91 ? 1.728 6.590 -24.289 1.00 86.75 91 PRO A CA 1
ATOM 720 C C . PRO A 1 91 ? 0.882 5.846 -25.329 1.00 86.75 91 PRO A C 1
ATOM 722 O O . PRO A 1 91 ? 0.891 4.617 -25.306 1.00 86.75 91 PRO A O 1
ATOM 725 N N . LEU A 1 92 ? 0.167 6.566 -26.203 1.00 87.69 92 LEU A N 1
ATOM 726 C CA . LEU A 1 92 ? -0.605 5.988 -27.308 1.00 87.69 92 LEU A CA 1
ATOM 727 C C . LEU A 1 92 ? 0.277 5.563 -28.490 1.00 87.69 92 LEU A C 1
ATOM 729 O O . LEU A 1 92 ? -0.071 4.621 -29.194 1.00 87.69 92 LEU A O 1
ATOM 733 N N . ASP A 1 93 ? 1.419 6.229 -28.666 1.00 89.94 93 ASP A N 1
ATOM 734 C CA . ASP A 1 93 ? 2.365 5.968 -29.757 1.00 89.94 93 ASP A CA 1
ATOM 735 C C . ASP A 1 93 ? 3.555 5.116 -29.288 1.00 89.94 93 ASP A C 1
ATOM 737 O O . ASP A 1 93 ? 4.242 4.472 -30.079 1.00 89.94 93 ASP A O 1
ATOM 741 N N . ALA A 1 94 ? 3.835 5.129 -27.983 1.00 90.50 94 ALA A N 1
ATOM 742 C CA . ALA A 1 94 ? 4.901 4.351 -27.379 1.00 90.50 94 ALA A CA 1
ATOM 743 C C . ALA A 1 94 ? 4.566 2.859 -27.371 1.00 90.50 94 ALA A C 1
ATOM 745 O O . ALA A 1 94 ? 3.422 2.455 -27.157 1.00 90.50 94 ALA A O 1
ATOM 746 N N . SER A 1 95 ? 5.595 2.018 -27.487 1.00 92.12 95 SER A N 1
ATOM 747 C CA . SER A 1 95 ? 5.411 0.592 -27.247 1.00 92.12 95 SER A CA 1
ATOM 748 C C . SER A 1 95 ? 4.864 0.362 -25.831 1.00 92.12 95 SER A C 1
ATOM 750 O O . SER A 1 95 ? 5.270 1.008 -24.856 1.00 92.12 95 SER A O 1
ATOM 752 N N . TRP A 1 96 ? 3.919 -0.573 -25.707 1.00 93.00 96 TRP A N 1
ATOM 753 C CA . TRP A 1 96 ? 3.153 -0.775 -24.473 1.00 93.00 96 TRP A CA 1
ATOM 754 C C . TRP A 1 96 ? 4.047 -0.997 -23.241 1.00 93.00 96 TRP A C 1
ATOM 756 O O . TRP A 1 96 ? 3.730 -0.530 -22.147 1.00 93.00 96 TRP A O 1
ATOM 766 N N . HIS A 1 97 ? 5.191 -1.668 -23.413 1.00 91.81 97 HIS A N 1
ATOM 767 C CA . HIS A 1 97 ? 6.131 -1.970 -22.335 1.00 91.81 97 HIS A CA 1
ATOM 768 C C . HIS A 1 97 ? 6.891 -0.727 -21.852 1.00 91.81 97 HIS A C 1
ATOM 770 O O . HIS A 1 97 ? 7.235 -0.638 -20.673 1.00 91.81 97 HIS A O 1
ATOM 776 N N . MET A 1 98 ? 7.114 0.271 -22.713 1.00 93.75 98 MET A N 1
ATOM 777 C CA . MET A 1 98 ? 7.686 1.560 -22.306 1.00 93.75 98 MET A CA 1
ATOM 778 C C . MET A 1 98 ? 6.662 2.394 -21.538 1.00 93.75 98 MET A C 1
ATOM 780 O O . MET A 1 98 ? 6.988 2.959 -20.489 1.00 93.75 98 MET A O 1
ATOM 784 N N . SER A 1 99 ? 5.403 2.399 -21.987 1.00 95.38 99 SER A N 1
ATOM 785 C CA . SER A 1 99 ? 4.289 2.992 -21.234 1.00 95.38 99 SER A CA 1
ATOM 786 C C . SER A 1 99 ? 4.113 2.328 -19.864 1.00 95.38 99 SER A C 1
ATOM 788 O O . SER A 1 99 ? 3.943 3.026 -18.863 1.00 95.38 99 SER A O 1
ATOM 790 N N . ALA A 1 100 ? 4.249 1.000 -19.783 1.00 95.56 100 ALA A N 1
ATOM 791 C CA . ALA A 1 100 ? 4.219 0.268 -18.519 1.00 95.56 100 ALA A CA 1
ATOM 792 C C . ALA A 1 100 ? 5.362 0.686 -17.576 1.00 95.56 100 ALA A C 1
ATOM 794 O O . ALA A 1 100 ? 5.114 0.948 -16.399 1.00 95.56 100 ALA A O 1
ATOM 795 N N . GLY A 1 101 ? 6.591 0.836 -18.084 1.00 95.81 101 GLY A N 1
ATOM 796 C CA . GLY A 1 101 ? 7.737 1.291 -17.286 1.00 95.81 101 GLY A CA 1
ATOM 797 C C . GLY A 1 101 ? 7.522 2.687 -16.689 1.00 95.81 101 GLY A C 1
ATOM 798 O O . GLY A 1 101 ? 7.703 2.891 -15.487 1.00 95.81 101 GLY A O 1
ATOM 799 N N . ARG A 1 102 ? 7.034 3.634 -17.502 1.00 95.75 102 ARG A N 1
ATOM 800 C CA . ARG A 1 102 ? 6.683 4.995 -17.051 1.00 95.75 102 ARG A CA 1
ATOM 801 C C . ARG A 1 102 ? 5.561 4.983 -16.019 1.00 95.75 102 ARG A C 1
ATOM 803 O O . ARG A 1 102 ? 5.672 5.637 -14.984 1.00 95.75 102 ARG A O 1
ATOM 810 N N . GLY A 1 103 ? 4.505 4.213 -16.279 1.00 97.31 103 GLY A N 1
ATOM 811 C CA . GLY A 1 103 ? 3.398 4.039 -15.344 1.00 97.31 103 GLY A CA 1
ATOM 812 C C . GLY A 1 103 ? 3.871 3.478 -14.004 1.00 97.31 103 GLY A C 1
ATOM 813 O O . GLY A 1 103 ? 3.512 4.008 -12.957 1.00 97.31 103 GLY A O 1
ATOM 814 N N . SER A 1 104 ? 4.742 2.467 -14.020 1.00 98.00 104 SER A N 1
ATOM 815 C CA . SER A 1 104 ? 5.333 1.907 -12.803 1.00 98.00 104 SER A CA 1
ATOM 816 C C . SER A 1 104 ? 6.130 2.948 -12.008 1.00 98.00 104 SER A C 1
ATOM 818 O O . SER A 1 104 ? 5.901 3.095 -10.806 1.00 98.00 104 SER A O 1
ATOM 820 N N . LEU A 1 105 ? 6.996 3.728 -12.669 1.00 98.00 105 LEU A N 1
ATOM 821 C CA . LEU A 1 105 ? 7.766 4.801 -12.027 1.00 98.00 105 LEU A CA 1
ATOM 822 C C . LEU A 1 105 ? 6.856 5.860 -11.378 1.00 98.00 105 LEU A C 1
ATOM 824 O O . LEU A 1 105 ? 7.077 6.240 -10.226 1.00 98.00 105 LEU A O 1
ATOM 828 N N . LEU A 1 106 ? 5.809 6.300 -12.082 1.00 98.12 106 LEU A N 1
ATOM 829 C CA . LEU A 1 106 ? 4.837 7.265 -11.555 1.00 98.12 106 LEU A CA 1
ATOM 830 C C . LEU A 1 106 ? 4.073 6.708 -10.347 1.00 98.12 106 LEU A C 1
ATOM 832 O O . LEU A 1 106 ? 3.910 7.402 -9.342 1.00 98.12 106 LEU A O 1
ATOM 836 N N . LEU A 1 107 ? 3.635 5.449 -10.411 1.00 98.50 107 LEU A N 1
ATOM 837 C CA . LEU A 1 107 ? 2.938 4.809 -9.297 1.00 98.50 107 LEU A CA 1
ATOM 838 C C . LEU A 1 107 ? 3.859 4.588 -8.092 1.00 98.50 107 LEU A C 1
ATOM 840 O O . LEU A 1 107 ? 3.404 4.751 -6.961 1.00 98.50 107 LEU A O 1
ATOM 844 N N . LEU A 1 108 ? 5.142 4.273 -8.302 1.00 98.00 108 LEU A N 1
ATOM 845 C CA . LEU A 1 108 ? 6.137 4.201 -7.226 1.00 98.00 108 LEU A CA 1
ATOM 846 C C . LEU A 1 108 ? 6.345 5.561 -6.551 1.00 98.00 108 LEU A C 1
ATOM 848 O O . LEU A 1 108 ? 6.388 5.628 -5.320 1.00 98.00 108 LEU A O 1
ATOM 852 N N . LEU A 1 109 ? 6.420 6.642 -7.333 1.00 98.44 109 LEU A N 1
ATOM 853 C CA . LEU A 1 109 ? 6.502 8.001 -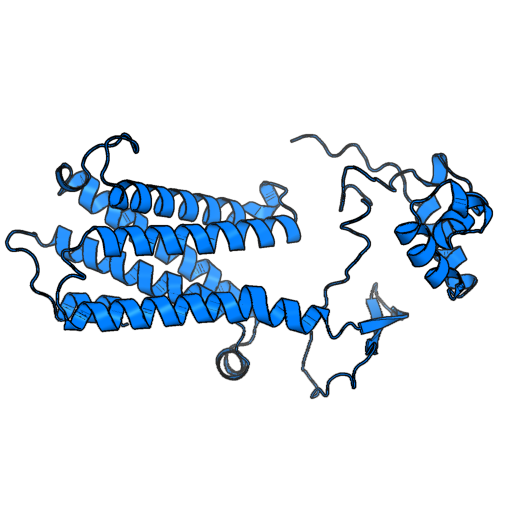6.798 1.00 98.44 109 LEU A CA 1
ATOM 854 C C . LEU A 1 109 ? 5.264 8.336 -5.955 1.00 98.44 109 LEU A C 1
ATOM 856 O O . LEU A 1 109 ? 5.393 8.768 -4.809 1.00 98.44 109 LEU A O 1
ATOM 860 N N . LEU A 1 110 ? 4.064 8.081 -6.484 1.00 98.25 110 LEU A N 1
ATOM 861 C CA . LEU A 1 110 ? 2.812 8.315 -5.762 1.00 98.25 110 LEU A CA 1
ATOM 862 C C . LEU A 1 110 ? 2.727 7.472 -4.481 1.00 98.25 110 LEU A C 1
ATOM 864 O O . LEU A 1 110 ? 2.299 7.963 -3.433 1.00 98.25 110 LEU A O 1
ATOM 868 N N . LEU A 1 111 ? 3.171 6.217 -4.537 1.00 98.00 111 LEU A N 1
ATOM 869 C CA . LEU A 1 111 ? 3.233 5.328 -3.382 1.00 98.00 111 LEU A CA 1
ATOM 870 C C . LEU A 1 111 ? 4.163 5.888 -2.299 1.00 98.00 111 LEU A C 1
ATOM 872 O O . LEU A 1 111 ? 3.788 5.881 -1.124 1.00 98.00 111 LEU A O 1
ATOM 876 N N . LEU A 1 112 ? 5.336 6.417 -2.662 1.00 97.56 112 LEU A N 1
ATOM 877 C CA . LEU A 1 112 ? 6.237 7.074 -1.711 1.00 97.56 112 LEU A CA 1
ATOM 878 C C . LEU A 1 112 ? 5.625 8.341 -1.121 1.00 97.56 112 LEU A C 1
ATOM 880 O O . LEU A 1 112 ? 5.634 8.490 0.102 1.00 97.56 112 LEU A O 1
ATOM 884 N N . ILE A 1 113 ? 5.056 9.215 -1.956 1.00 97.88 113 ILE A N 1
ATOM 885 C CA . ILE A 1 113 ? 4.449 10.477 -1.513 1.00 97.88 113 ILE A CA 1
ATOM 886 C C . ILE A 1 113 ? 3.333 10.199 -0.500 1.00 97.88 113 ILE A C 1
ATOM 888 O O . ILE A 1 113 ? 3.363 10.685 0.633 1.00 97.88 113 ILE A O 1
ATOM 892 N N . THR A 1 114 ? 2.390 9.334 -0.867 1.00 97.06 114 THR A N 1
ATOM 893 C CA . THR A 1 114 ? 1.248 8.981 -0.010 1.00 97.06 114 THR A CA 1
ATOM 894 C C . THR A 1 114 ? 1.660 8.256 1.272 1.00 97.06 114 THR A C 1
ATOM 896 O O . THR A 1 114 ? 0.936 8.321 2.264 1.00 97.06 114 THR A O 1
ATOM 899 N N . SER A 1 115 ? 2.820 7.589 1.292 1.00 96.12 115 SER A N 1
ATOM 900 C CA . SER A 1 115 ? 3.311 6.847 2.462 1.00 96.12 115 SER A CA 1
ATOM 901 C C . SER A 1 115 ? 4.164 7.690 3.407 1.00 96.12 115 SER A C 1
ATOM 903 O O . SER A 1 115 ? 3.966 7.627 4.622 1.00 96.12 115 SER A O 1
ATOM 905 N N . LEU A 1 116 ? 5.087 8.497 2.883 1.00 96.12 116 LEU A N 1
ATOM 906 C CA . LEU A 1 116 ? 5.967 9.349 3.688 1.00 96.12 116 LEU A CA 1
ATOM 907 C C . LEU A 1 116 ? 5.230 10.585 4.221 1.00 96.12 116 LEU A C 1
ATOM 909 O O . LEU A 1 116 ? 5.441 10.969 5.372 1.00 96.12 116 LEU A O 1
ATOM 913 N N . TRP A 1 117 ? 4.306 11.147 3.435 1.00 97.00 117 TRP A N 1
ATOM 914 C CA . TRP A 1 117 ? 3.511 12.322 3.807 1.00 97.00 117 TRP A CA 1
ATOM 915 C C . TRP A 1 117 ? 2.060 11.986 4.171 1.00 97.00 117 TRP A C 1
ATOM 917 O O . TRP A 1 117 ? 1.209 12.870 4.191 1.00 97.00 117 TRP A O 1
ATOM 927 N N . ARG A 1 118 ? 1.760 10.735 4.550 1.00 94.62 118 ARG A N 1
ATOM 928 C CA . ARG A 1 118 ? 0.397 10.288 4.904 1.00 94.62 118 ARG A CA 1
ATOM 929 C C . ARG A 1 118 ? -0.331 11.228 5.877 1.00 94.62 118 ARG A C 1
ATOM 931 O O . ARG A 1 118 ? -1.505 11.517 5.683 1.00 94.62 118 ARG A O 1
ATOM 938 N N . LYS A 1 119 ? 0.353 11.660 6.948 1.00 88.69 119 LYS A N 1
ATOM 939 C CA . LYS A 1 119 ? -0.224 12.533 7.989 1.00 88.69 119 LYS A CA 1
ATOM 940 C C . LYS A 1 119 ? -0.469 13.965 7.473 1.00 88.69 119 LYS A C 1
ATOM 942 O O . LYS A 1 119 ? -1.605 14.405 7.605 1.00 88.69 119 LYS A O 1
ATOM 947 N N . PRO A 1 120 ? 0.522 14.669 6.879 1.00 92.69 120 PRO A N 1
ATOM 948 C CA . PRO A 1 120 ? 0.293 15.969 6.239 1.00 92.69 120 PRO A CA 1
ATOM 949 C C . PRO A 1 120 ? -0.800 15.964 5.166 1.00 92.69 120 PRO A C 1
ATOM 951 O O . PRO A 1 120 ? -1.577 16.903 5.100 1.00 92.69 120 PRO A O 1
ATOM 954 N N . LEU A 1 121 ? -0.893 14.893 4.371 1.00 87.81 121 LEU A N 1
ATOM 955 C CA . LEU A 1 121 ? -1.915 14.732 3.328 1.00 87.81 121 LEU A CA 1
ATOM 956 C C . LEU A 1 121 ? -3.303 14.363 3.884 1.00 87.81 121 LEU A C 1
ATOM 958 O O . LEU A 1 121 ? -4.212 14.080 3.113 1.00 87.81 121 LEU A O 1
ATOM 962 N N . GLY A 1 122 ? -3.464 14.267 5.208 1.00 85.38 122 GLY A N 1
ATOM 963 C CA . GLY A 1 122 ? -4.743 13.930 5.836 1.00 85.38 122 GLY A CA 1
ATOM 964 C C . GLY A 1 122 ? -5.260 12.518 5.531 1.00 85.38 122 GLY A C 1
ATOM 965 O O . GLY A 1 122 ? -6.408 12.210 5.842 1.00 85.38 122 GLY A O 1
ATOM 966 N N . ILE A 1 123 ? -4.442 11.625 4.956 1.00 82.38 123 ILE A N 1
ATOM 967 C CA . ILE A 1 123 ? -4.908 10.306 4.511 1.00 82.38 123 ILE A CA 1
ATOM 968 C C . ILE A 1 123 ? -5.090 9.393 5.728 1.00 82.38 123 ILE A C 1
ATOM 970 O O . ILE A 1 123 ? -4.133 9.031 6.435 1.00 82.38 123 ILE A O 1
ATOM 974 N N . HIS A 1 124 ? -6.333 8.972 5.966 1.00 82.75 124 HIS A N 1
ATOM 975 C CA . HIS A 1 124 ? -6.648 8.041 7.044 1.00 82.75 124 HIS A CA 1
ATOM 976 C C . HIS A 1 124 ? -5.898 6.713 6.861 1.00 82.75 124 HIS A C 1
ATOM 978 O O . HIS A 1 124 ? -5.648 6.283 5.737 1.00 82.75 124 HIS A O 1
ATOM 984 N N . TYR A 1 125 ? -5.540 6.039 7.959 1.00 82.44 125 TYR A N 1
ATOM 985 C CA . TYR A 1 125 ? -4.724 4.821 7.894 1.00 82.44 125 TYR A CA 1
ATOM 986 C C . TYR A 1 125 ? -5.365 3.730 7.027 1.00 82.44 125 TYR A C 1
ATOM 988 O O . TYR A 1 125 ? -4.679 3.132 6.204 1.00 82.44 125 TYR A O 1
ATOM 996 N N . ASP A 1 126 ? -6.673 3.506 7.163 1.00 80.56 126 ASP A N 1
ATOM 997 C CA . ASP A 1 126 ? -7.365 2.453 6.408 1.00 80.56 126 ASP A CA 1
ATOM 998 C C . ASP A 1 126 ? -7.439 2.762 4.910 1.00 80.56 126 ASP A C 1
ATOM 1000 O O . ASP A 1 126 ? -7.194 1.887 4.080 1.00 80.56 126 ASP A O 1
ATOM 1004 N N . GLN A 1 127 ? -7.715 4.023 4.559 1.00 84.06 127 GLN A N 1
ATOM 1005 C CA . GLN A 1 127 ? -7.731 4.488 3.170 1.00 84.06 127 GLN A CA 1
ATOM 1006 C C . GLN A 1 127 ? -6.335 4.382 2.558 1.00 84.06 127 GLN A C 1
ATOM 1008 O O . GLN A 1 127 ? -6.166 3.789 1.494 1.00 84.06 127 GLN A O 1
ATOM 1013 N N . TRP A 1 128 ? -5.326 4.883 3.277 1.00 93.38 128 TRP A N 1
ATOM 1014 C CA . TRP A 1 128 ? -3.926 4.766 2.891 1.00 93.38 128 TRP A CA 1
ATOM 1015 C C . TRP A 1 128 ? -3.530 3.307 2.693 1.00 93.38 128 TRP A C 1
ATOM 1017 O O . TRP A 1 128 ? -2.894 2.986 1.701 1.00 93.38 128 TRP A O 1
ATOM 1027 N N . ARG A 1 129 ? -3.927 2.404 3.594 1.00 89.31 129 ARG A N 1
ATOM 1028 C CA . ARG A 1 129 ? -3.596 0.980 3.500 1.00 89.31 129 ARG A CA 1
ATOM 1029 C C . ARG A 1 129 ? -4.147 0.364 2.215 1.00 89.31 129 ARG A C 1
ATOM 1031 O O . ARG A 1 129 ? -3.426 -0.386 1.560 1.00 89.31 129 ARG A O 1
ATOM 1038 N N . MET A 1 130 ? -5.393 0.669 1.852 1.00 88.38 130 MET A N 1
ATOM 1039 C CA . MET A 1 130 ? -5.999 0.167 0.613 1.00 88.38 130 MET A CA 1
ATOM 1040 C C . MET A 1 130 ? -5.335 0.772 -0.625 1.00 88.38 130 MET A C 1
ATOM 1042 O O . MET A 1 130 ? -4.953 0.031 -1.532 1.00 88.38 130 MET A O 1
ATOM 1046 N N . LEU A 1 131 ? -5.131 2.093 -0.627 1.00 93.00 131 LEU A N 1
ATOM 1047 C CA . LEU A 1 131 ? -4.446 2.809 -1.701 1.00 93.00 131 LEU A CA 1
ATOM 1048 C C . LEU A 1 131 ? -3.026 2.269 -1.908 1.00 93.00 131 LEU A C 1
ATOM 1050 O O . LEU A 1 131 ? -2.662 1.904 -3.018 1.00 93.00 131 LEU A O 1
ATOM 1054 N N . HIS A 1 132 ? -2.249 2.147 -0.835 1.00 95.38 132 HIS A N 1
ATOM 1055 C CA . HIS A 1 132 ? -0.879 1.649 -0.852 1.00 95.38 132 HIS A CA 1
ATOM 1056 C C . HIS A 1 132 ? -0.803 0.233 -1.433 1.00 95.38 132 HIS A C 1
ATOM 1058 O O . HIS A 1 132 ? 0.052 -0.030 -2.273 1.00 95.38 132 HIS A O 1
ATOM 1064 N N . ILE A 1 133 ? -1.703 -0.675 -1.033 1.00 91.94 133 ILE A N 1
ATOM 1065 C CA . ILE A 1 133 ? -1.739 -2.042 -1.579 1.00 91.94 133 ILE A CA 1
ATOM 1066 C C . ILE A 1 133 ? -2.049 -2.022 -3.081 1.00 91.94 133 ILE A C 1
ATOM 1068 O O . ILE A 1 133 ? -1.363 -2.705 -3.841 1.00 91.94 133 ILE A O 1
ATOM 1072 N N . GLY A 1 134 ? -3.047 -1.241 -3.507 1.00 94.38 134 GLY A N 1
ATOM 1073 C CA . GLY A 1 134 ? -3.408 -1.112 -4.920 1.00 94.38 134 GLY A CA 1
ATOM 1074 C C . GLY A 1 134 ? -2.259 -0.552 -5.758 1.00 94.38 134 GLY A C 1
ATOM 1075 O O . GLY A 1 134 ? -1.852 -1.174 -6.736 1.00 94.38 134 GLY A O 1
ATOM 1076 N N . LEU A 1 135 ? -1.675 0.570 -5.326 1.00 97.00 135 LEU A N 1
ATOM 1077 C CA . LEU A 1 135 ? -0.522 1.190 -5.982 1.00 97.00 135 LEU A CA 1
ATOM 1078 C C . LEU A 1 135 ? 0.671 0.230 -6.058 1.00 97.00 135 LEU A C 1
ATOM 1080 O O . LEU A 1 135 ? 1.288 0.121 -7.114 1.00 97.00 135 LEU A O 1
ATOM 1084 N N . ALA A 1 136 ? 0.976 -0.491 -4.973 1.00 95.31 136 ALA A N 1
ATOM 1085 C CA . ALA A 1 136 ? 2.116 -1.404 -4.915 1.00 95.31 136 ALA A CA 1
ATOM 1086 C C . ALA A 1 136 ? 1.977 -2.553 -5.917 1.00 95.31 136 ALA A C 1
ATOM 1088 O O . ALA A 1 136 ? 2.918 -2.845 -6.655 1.00 95.31 136 ALA A O 1
ATOM 1089 N N . ILE A 1 137 ? 0.807 -3.202 -5.946 1.00 92.81 137 ILE A N 1
ATOM 1090 C CA . ILE A 1 137 ? 0.542 -4.324 -6.853 1.00 92.81 137 ILE A CA 1
ATOM 1091 C C . ILE A 1 137 ? 0.583 -3.837 -8.301 1.00 92.81 137 ILE A C 1
ATOM 1093 O O . ILE A 1 137 ? 1.278 -4.436 -9.118 1.00 92.81 137 ILE A O 1
ATOM 1097 N N . THR A 1 138 ? -0.090 -2.731 -8.621 1.00 96.31 138 THR A N 1
ATOM 1098 C CA . THR A 1 138 ? -0.115 -2.209 -9.992 1.00 96.31 138 THR A CA 1
ATOM 1099 C C . THR A 1 138 ? 1.275 -1.770 -10.454 1.00 96.31 138 THR A C 1
ATOM 1101 O O . THR A 1 138 ? 1.692 -2.149 -11.544 1.00 96.31 138 THR A O 1
ATOM 1104 N N . ALA A 1 139 ? 2.038 -1.051 -9.623 1.00 97.44 139 ALA A N 1
ATOM 1105 C CA . ALA A 1 139 ? 3.409 -0.658 -9.954 1.00 97.44 139 ALA A CA 1
ATOM 1106 C C . ALA A 1 139 ? 4.312 -1.874 -10.202 1.00 97.44 139 ALA A C 1
ATOM 1108 O O . ALA A 1 139 ? 5.090 -1.878 -11.155 1.00 97.44 139 ALA A O 1
ATOM 1109 N N . PHE A 1 140 ? 4.180 -2.919 -9.379 1.00 94.19 140 PHE A N 1
ATOM 1110 C CA . PHE A 1 140 ? 4.914 -4.171 -9.541 1.00 94.19 140 PHE A CA 1
ATOM 1111 C C . PHE A 1 140 ? 4.565 -4.892 -10.848 1.00 94.19 140 PHE A C 1
ATOM 1113 O O . PHE A 1 140 ? 5.464 -5.293 -11.584 1.00 94.19 140 PHE A O 1
ATOM 1120 N N . LEU A 1 141 ? 3.274 -5.027 -11.168 1.00 92.31 141 LEU A N 1
ATOM 1121 C CA . LEU A 1 141 ? 2.829 -5.679 -12.403 1.00 92.31 141 LEU A CA 1
ATOM 1122 C C . LEU A 1 141 ? 3.236 -4.891 -13.651 1.00 92.31 141 LEU A C 1
ATOM 1124 O O . LEU A 1 141 ? 3.650 -5.495 -14.636 1.00 92.31 141 LEU A O 1
ATOM 1128 N N . LEU A 1 142 ? 3.178 -3.558 -13.604 1.00 95.88 142 LEU A N 1
ATOM 1129 C CA . LEU A 1 142 ? 3.657 -2.709 -14.693 1.00 95.88 142 LEU A CA 1
ATOM 1130 C C . LEU A 1 142 ? 5.182 -2.797 -14.868 1.00 95.88 142 LEU A C 1
ATOM 1132 O O . LEU A 1 142 ? 5.645 -2.868 -16.002 1.00 95.88 142 LEU A O 1
ATOM 1136 N N . ALA A 1 143 ? 5.959 -2.857 -13.778 1.00 94.56 143 ALA A N 1
ATOM 1137 C CA . ALA A 1 143 ? 7.410 -3.075 -13.848 1.00 94.56 143 ALA A CA 1
ATOM 1138 C C . ALA A 1 143 ? 7.739 -4.438 -14.468 1.00 94.56 143 ALA A C 1
ATOM 1140 O O . ALA A 1 143 ? 8.609 -4.551 -15.330 1.00 94.56 143 ALA A O 1
ATOM 1141 N N . LEU A 1 144 ? 7.009 -5.477 -14.063 1.00 89.38 144 LEU A N 1
ATOM 1142 C CA . LEU A 1 144 ? 7.160 -6.808 -14.632 1.00 89.38 144 LEU A CA 1
ATOM 1143 C C . LEU A 1 144 ? 6.791 -6.830 -16.123 1.00 89.38 144 LEU A C 1
ATOM 1145 O O . LEU A 1 144 ? 7.536 -7.385 -16.926 1.00 89.38 144 LEU A O 1
ATOM 1149 N N . GLY A 1 145 ? 5.676 -6.198 -16.500 1.00 90.00 145 GLY A N 1
ATOM 1150 C CA . GLY A 1 145 ? 5.247 -6.067 -17.892 1.00 90.00 145 GLY A CA 1
ATOM 1151 C C . GLY A 1 145 ? 6.263 -5.308 -18.744 1.00 90.00 145 GLY A C 1
ATOM 1152 O O . GLY A 1 145 ? 6.567 -5.741 -19.852 1.00 90.00 145 GLY A O 1
ATOM 1153 N N . HIS A 1 146 ? 6.853 -4.239 -18.203 1.00 92.56 146 HIS A N 1
ATOM 1154 C CA . HIS A 1 146 ? 7.958 -3.520 -18.832 1.00 92.56 146 HIS A CA 1
ATOM 1155 C C . HIS A 1 146 ? 9.131 -4.458 -19.148 1.00 92.56 146 HIS A C 1
ATOM 1157 O O . HIS A 1 146 ? 9.548 -4.543 -20.299 1.00 92.56 146 HIS A O 1
ATOM 1163 N N . ILE A 1 147 ? 9.603 -5.228 -18.163 1.00 88.31 147 ILE A N 1
ATOM 1164 C CA . ILE A 1 147 ? 10.719 -6.169 -18.344 1.00 88.31 147 ILE A CA 1
ATOM 1165 C C .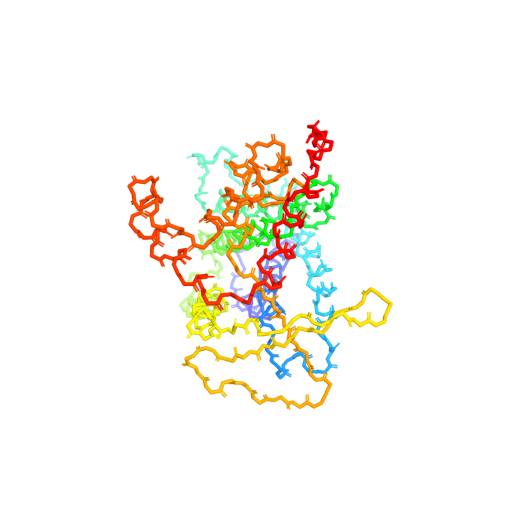 ILE A 1 147 ? 10.373 -7.247 -19.381 1.00 88.31 147 ILE A C 1
ATOM 1167 O O . ILE A 1 147 ? 11.142 -7.467 -20.315 1.00 88.31 147 ILE A O 1
ATOM 1171 N N . ILE A 1 148 ? 9.208 -7.893 -19.259 1.00 84.06 148 ILE A N 1
ATOM 1172 C CA . ILE A 1 148 ? 8.776 -8.953 -20.186 1.00 84.06 148 ILE A CA 1
ATOM 1173 C C . ILE A 1 148 ? 8.666 -8.417 -21.616 1.00 84.06 148 ILE A C 1
ATOM 1175 O O . ILE A 1 148 ? 9.168 -9.041 -22.549 1.00 84.06 148 ILE A O 1
ATOM 1179 N N . GLY A 1 149 ? 8.047 -7.250 -21.790 1.00 83.69 149 GLY A N 1
ATOM 1180 C CA . GLY A 1 149 ? 7.812 -6.669 -23.105 1.00 83.69 149 GLY A CA 1
ATOM 1181 C C . GLY A 1 149 ? 9.069 -6.158 -23.807 1.00 83.69 149 GLY A C 1
ATOM 1182 O O . GLY A 1 149 ? 9.068 -6.097 -25.031 1.00 83.69 149 GLY A O 1
ATOM 1183 N N . THR A 1 150 ? 10.157 -5.865 -23.081 1.00 80.56 150 THR A N 1
ATOM 1184 C CA . THR A 1 150 ? 11.447 -5.549 -23.727 1.00 80.56 150 THR A CA 1
ATOM 1185 C C . THR A 1 150 ? 12.059 -6.741 -24.468 1.00 80.56 150 THR A C 1
ATOM 1187 O O . THR A 1 150 ? 12.887 -6.525 -25.347 1.00 80.56 150 THR A O 1
ATOM 1190 N N . GLY A 1 151 ? 11.656 -7.984 -24.163 1.00 66.94 151 GLY A N 1
ATOM 1191 C CA . GLY A 1 151 ? 11.961 -9.202 -24.932 1.00 66.94 151 GLY A CA 1
ATOM 1192 C C . GLY A 1 151 ? 13.410 -9.705 -24.857 1.00 66.94 151 GLY A C 1
ATOM 1193 O O . GLY A 1 151 ? 13.639 -10.889 -24.615 1.00 66.94 151 GLY A O 1
ATOM 1194 N N . HIS A 1 152 ? 14.398 -8.819 -24.978 1.00 62.94 152 HIS A N 1
ATOM 1195 C CA . HIS A 1 152 ? 15.823 -9.144 -25.124 1.00 62.94 152 HIS A CA 1
ATOM 1196 C C . HIS A 1 152 ? 16.404 -9.888 -23.909 1.00 62.94 152 HIS A C 1
ATOM 1198 O O . HIS A 1 152 ? 17.208 -10.806 -24.049 1.00 62.94 152 HIS A O 1
ATOM 1204 N N . TYR A 1 153 ? 15.932 -9.569 -22.701 1.00 58.91 153 TYR A N 1
ATOM 1205 C CA . TYR A 1 153 ? 16.406 -10.194 -21.459 1.00 58.91 153 TYR A CA 1
ATOM 1206 C C . TYR A 1 153 ? 15.605 -11.439 -21.036 1.00 58.91 153 TYR A C 1
ATOM 1208 O O . TYR A 1 153 ? 15.943 -12.081 -20.038 1.00 58.91 153 TYR A O 1
ATOM 1216 N N . VAL A 1 154 ? 14.559 -11.802 -21.790 1.00 55.50 154 VAL A N 1
ATOM 1217 C CA . VAL A 1 154 ? 13.600 -12.872 -21.443 1.00 55.50 154 VAL A CA 1
ATOM 1218 C C . VAL A 1 154 ? 13.537 -13.979 -22.509 1.00 55.50 154 VAL A C 1
ATOM 1220 O O . VAL A 1 154 ? 13.201 -15.111 -22.176 1.00 55.50 154 VAL A O 1
ATOM 1223 N N . ALA A 1 155 ? 13.916 -13.696 -23.761 1.00 53.97 155 ALA A N 1
ATOM 1224 C CA . ALA A 1 155 ? 13.663 -14.565 -24.918 1.00 53.97 155 ALA A CA 1
ATOM 1225 C C . ALA A 1 155 ? 14.463 -15.885 -24.985 1.00 53.97 155 ALA A C 1
ATOM 1227 O O . ALA A 1 155 ? 14.101 -16.767 -25.761 1.00 53.97 155 ALA A O 1
ATOM 1228 N N . ALA A 1 156 ? 15.517 -16.078 -24.183 1.00 60.12 156 ALA A N 1
ATOM 1229 C CA . ALA A 1 156 ? 16.222 -17.363 -24.164 1.00 60.12 156 ALA A CA 1
ATOM 1230 C C . ALA A 1 156 ? 15.369 -18.442 -23.448 1.00 60.12 156 ALA A C 1
ATOM 1232 O O . ALA A 1 156 ? 14.886 -18.180 -22.342 1.00 60.12 156 ALA A O 1
ATOM 1233 N N . PRO A 1 157 ? 15.229 -19.674 -23.984 1.00 54.28 157 PRO A N 1
ATOM 1234 C CA . PRO A 1 157 ? 14.321 -20.699 -23.443 1.00 54.28 157 PRO A CA 1
ATOM 1235 C C . PRO A 1 157 ? 14.518 -21.018 -21.950 1.00 54.28 157 PRO A C 1
ATOM 1237 O O . PRO A 1 157 ? 13.549 -21.221 -21.221 1.00 54.28 157 PRO A O 1
ATOM 1240 N N . GLY A 1 158 ? 15.765 -21.009 -21.462 1.00 59.53 158 GLY A N 1
ATOM 1241 C CA . GLY A 1 158 ? 16.072 -21.202 -20.038 1.00 59.53 158 GLY A CA 1
ATOM 1242 C C . GLY A 1 158 ? 15.679 -20.015 -19.146 1.00 59.53 158 GLY A C 1
ATOM 1243 O O . GLY A 1 158 ? 15.313 -20.201 -17.985 1.00 59.53 158 GLY A O 1
ATOM 1244 N N . LYS A 1 159 ? 15.692 -18.791 -19.689 1.00 65.00 159 LYS A N 1
ATOM 1245 C CA . LYS A 1 159 ? 15.288 -17.571 -18.972 1.00 65.00 159 LYS A CA 1
ATOM 1246 C C . LYS A 1 159 ? 13.767 -17.479 -18.843 1.00 65.00 159 LYS A C 1
ATOM 1248 O O . LYS A 1 159 ? 13.290 -16.978 -17.826 1.00 65.00 159 LYS A O 1
ATOM 1253 N N . LEU A 1 160 ? 13.014 -18.020 -19.805 1.00 67.44 160 LEU A N 1
ATOM 1254 C CA . LEU A 1 160 ? 11.549 -18.040 -19.773 1.00 67.44 160 LEU A CA 1
ATOM 1255 C C . LEU A 1 160 ? 11.012 -18.781 -18.540 1.00 67.44 160 LEU A C 1
ATOM 1257 O O . LEU A 1 160 ? 10.250 -18.201 -17.774 1.00 67.44 160 LEU A O 1
ATOM 1261 N N . TRP A 1 161 ? 11.460 -20.015 -18.284 1.00 69.81 161 TRP A N 1
ATOM 1262 C CA . TRP A 1 161 ? 11.009 -20.798 -17.121 1.00 69.81 161 TRP A CA 1
ATOM 1263 C C . TRP A 1 161 ? 11.320 -20.123 -15.788 1.00 69.81 161 TRP A C 1
ATOM 1265 O O . TRP A 1 161 ? 10.497 -20.139 -14.871 1.00 69.81 161 TRP A O 1
ATOM 1275 N N . LEU A 1 162 ? 12.492 -19.498 -15.691 1.00 71.62 162 LEU A N 1
ATOM 1276 C CA . LEU A 1 162 ? 12.908 -18.779 -14.497 1.00 71.62 162 LEU A CA 1
ATOM 1277 C C . LEU A 1 162 ? 12.014 -17.549 -14.267 1.00 71.62 162 LEU A C 1
ATOM 1279 O O . LEU A 1 162 ? 11.509 -17.371 -13.157 1.00 71.62 162 LEU A O 1
ATOM 1283 N N . TRP A 1 163 ? 11.738 -16.751 -15.304 1.00 71.38 163 TRP A N 1
ATOM 1284 C CA . TRP A 1 163 ? 10.820 -15.609 -15.217 1.00 71.38 163 TRP A CA 1
ATOM 1285 C C . TRP A 1 163 ? 9.375 -16.021 -14.944 1.00 71.38 163 TRP A C 1
ATOM 1287 O O . TRP A 1 163 ? 8.711 -15.376 -14.128 1.00 71.38 163 TRP A O 1
ATOM 1297 N N . THR A 1 164 ? 8.888 -17.102 -15.553 1.00 73.31 164 THR A N 1
ATOM 1298 C CA . THR A 1 164 ? 7.547 -17.637 -15.292 1.00 73.31 164 THR A CA 1
ATOM 1299 C C . THR A 1 164 ? 7.434 -18.136 -13.856 1.00 73.31 164 THR A C 1
ATOM 1301 O O . THR A 1 164 ? 6.503 -17.748 -13.154 1.00 73.31 164 THR A O 1
ATOM 1304 N N . GLY A 1 165 ? 8.398 -18.928 -13.379 1.00 81.88 165 GLY A N 1
ATOM 1305 C CA . GLY A 1 165 ? 8.422 -19.427 -12.004 1.00 81.88 165 GLY A CA 1
ATOM 1306 C C . GLY A 1 165 ? 8.529 -18.299 -10.977 1.00 81.88 165 GLY A C 1
ATOM 1307 O O . GLY A 1 165 ? 7.785 -18.282 -9.998 1.00 81.88 165 GLY A O 1
ATOM 1308 N N . TYR A 1 166 ? 9.393 -17.314 -11.232 1.00 80.75 166 TYR A N 1
ATOM 1309 C CA . TYR A 1 166 ? 9.534 -16.117 -10.404 1.00 80.75 166 TYR A CA 1
ATOM 1310 C C . TYR A 1 166 ? 8.228 -15.321 -10.330 1.00 80.75 166 TYR A C 1
ATOM 1312 O O . TYR A 1 166 ? 7.724 -15.043 -9.240 1.00 80.75 166 TYR A O 1
ATOM 1320 N N . THR A 1 167 ? 7.657 -14.993 -11.489 1.00 79.19 167 THR A N 1
ATOM 1321 C CA . THR A 1 167 ? 6.384 -14.273 -11.609 1.00 79.19 167 THR A CA 1
ATOM 1322 C C . THR A 1 167 ? 5.274 -15.008 -10.871 1.00 79.19 167 THR A C 1
ATOM 1324 O O . THR A 1 167 ? 4.591 -14.419 -10.034 1.00 79.19 167 THR A O 1
ATOM 1327 N N . LEU A 1 168 ? 5.125 -16.307 -11.135 1.00 86.44 168 LEU A N 1
ATOM 1328 C CA . LEU A 1 168 ? 4.082 -17.131 -10.543 1.00 86.44 168 LEU A CA 1
ATOM 1329 C C . LEU A 1 168 ? 4.239 -17.219 -9.024 1.00 86.44 168 LEU A C 1
ATOM 1331 O O . LEU A 1 168 ? 3.260 -17.039 -8.302 1.00 86.44 168 LEU A O 1
ATOM 1335 N N . PHE A 1 169 ? 5.460 -17.422 -8.524 1.00 89.25 169 PHE A N 1
ATOM 1336 C CA . PHE A 1 169 ? 5.737 -17.448 -7.090 1.00 89.25 169 PHE A CA 1
ATOM 1337 C C . PHE A 1 169 ? 5.287 -16.151 -6.404 1.00 89.25 169 PHE A C 1
ATOM 1339 O O . PHE A 1 169 ? 4.544 -16.202 -5.419 1.00 89.25 169 PHE A O 1
ATOM 1346 N N . TRP A 1 170 ? 5.684 -14.990 -6.933 1.00 85.31 170 TRP A N 1
ATOM 1347 C CA . TRP A 1 170 ? 5.335 -13.700 -6.333 1.00 85.31 170 TRP A CA 1
ATOM 1348 C C . TRP A 1 170 ? 3.845 -13.375 -6.456 1.00 85.31 170 TRP A C 1
ATOM 1350 O O . TRP A 1 170 ? 3.249 -12.904 -5.485 1.00 85.31 170 TRP A O 1
ATOM 1360 N N . LEU A 1 171 ? 3.216 -13.692 -7.590 1.00 84.56 171 LEU A N 1
ATOM 1361 C CA . LEU A 1 171 ? 1.768 -13.555 -7.772 1.00 84.56 171 LEU A CA 1
ATOM 1362 C C . LEU A 1 171 ? 0.989 -14.407 -6.765 1.00 84.56 171 LEU A C 1
ATOM 1364 O O . LEU A 1 171 ? 0.125 -13.890 -6.053 1.00 84.56 171 LEU A O 1
ATOM 1368 N N . LEU A 1 172 ? 1.319 -15.697 -6.652 1.00 88.94 172 LEU A N 1
ATOM 1369 C CA . LEU A 1 172 ? 0.669 -16.608 -5.707 1.00 88.94 172 LEU A CA 1
ATOM 1370 C C . LEU A 1 172 ? 0.881 -16.161 -4.259 1.00 88.94 172 LEU A C 1
ATOM 1372 O O . LEU A 1 172 ? -0.035 -16.253 -3.439 1.00 88.94 172 LEU A O 1
ATOM 1376 N N . LEU A 1 173 ? 2.064 -15.634 -3.939 1.00 86.31 173 LEU A N 1
ATOM 1377 C CA . LEU A 1 173 ? 2.357 -15.085 -2.622 1.00 86.31 173 LEU A CA 1
ATOM 1378 C C . LEU A 1 173 ? 1.471 -13.868 -2.306 1.00 86.31 173 LEU A C 1
ATOM 1380 O O . LEU A 1 173 ? 0.883 -13.809 -1.220 1.00 86.31 173 LEU A O 1
ATOM 1384 N N . ILE A 1 174 ? 1.325 -12.933 -3.252 1.00 84.50 174 ILE A N 1
ATOM 1385 C CA . ILE A 1 174 ? 0.435 -11.769 -3.116 1.00 84.50 174 ILE A CA 1
ATOM 1386 C C . ILE A 1 174 ? -1.008 -12.234 -2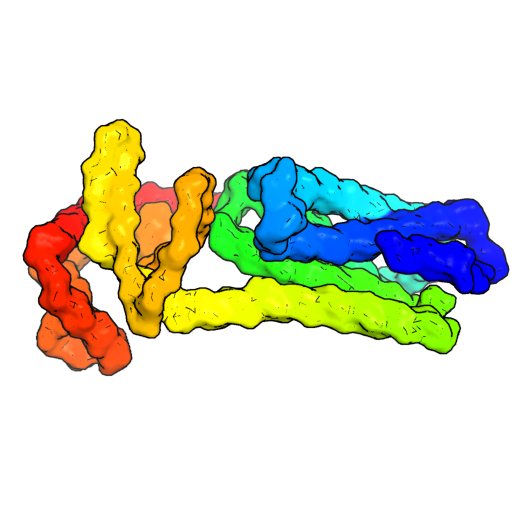.902 1.00 84.50 174 ILE A C 1
ATOM 1388 O O . ILE A 1 174 ? -1.637 -11.814 -1.929 1.00 84.50 174 ILE A O 1
ATOM 1392 N N . VAL A 1 175 ? -1.512 -13.146 -3.737 1.00 87.81 175 VAL A N 1
ATOM 1393 C CA . VAL A 1 175 ? -2.872 -13.702 -3.620 1.00 87.81 175 VAL A CA 1
ATOM 1394 C C . VAL A 1 175 ? -3.082 -14.354 -2.252 1.00 87.81 175 VAL A C 1
ATOM 1396 O O . VAL A 1 175 ? -4.060 -14.060 -1.557 1.00 87.81 175 VAL A O 1
ATOM 1399 N N . LYS A 1 176 ? -2.133 -15.181 -1.803 1.00 88.62 176 LYS A N 1
ATOM 1400 C CA . LYS A 1 176 ? -2.203 -15.862 -0.505 1.00 88.62 176 LYS A CA 1
ATOM 1401 C C . LYS A 1 176 ? -2.303 -14.874 0.658 1.00 88.62 176 LYS A C 1
ATOM 1403 O O . LYS A 1 176 ? -3.137 -15.048 1.548 1.00 88.62 176 LYS A O 1
ATOM 1408 N N . ILE A 1 177 ? -1.451 -13.849 0.674 1.00 84.44 177 ILE A N 1
ATOM 1409 C CA . ILE A 1 177 ? -1.354 -12.911 1.802 1.00 84.44 177 ILE A CA 1
ATOM 1410 C C . ILE A 1 177 ? -2.478 -11.874 1.775 1.00 84.44 177 ILE A C 1
ATOM 1412 O O . ILE A 1 177 ? -2.970 -11.487 2.835 1.00 84.44 177 ILE A O 1
ATOM 1416 N N . ARG A 1 178 ? -2.854 -11.385 0.590 1.00 83.69 178 ARG A N 1
ATOM 1417 C CA . ARG A 1 178 ? -3.733 -10.217 0.435 1.00 83.69 178 ARG A CA 1
ATOM 1418 C C . ARG A 1 178 ? -5.188 -10.572 0.164 1.00 83.69 178 ARG A C 1
ATOM 1420 O O . ARG A 1 178 ? -6.041 -9.748 0.468 1.00 83.69 178 ARG A O 1
ATOM 1427 N N . LEU A 1 179 ? -5.472 -11.773 -0.340 1.00 85.56 179 LEU A N 1
ATOM 1428 C CA . LEU A 1 179 ? -6.837 -12.221 -0.630 1.00 85.56 179 LEU A CA 1
ATOM 1429 C C . LEU A 1 179 ? -7.237 -13.385 0.278 1.00 85.56 179 LEU A C 1
ATOM 1431 O O . LEU A 1 179 ? -8.176 -13.272 1.064 1.00 85.56 179 LEU A O 1
ATOM 1435 N N . PHE A 1 180 ? -6.481 -14.483 0.232 1.00 89.19 180 PHE A N 1
ATOM 1436 C CA . PHE A 1 180 ? -6.885 -15.726 0.890 1.00 89.19 180 PHE A CA 1
ATOM 1437 C C . PHE A 1 180 ? -6.835 -15.647 2.422 1.00 89.19 180 PHE A C 1
ATOM 1439 O O . PHE A 1 180 ? -7.806 -16.000 3.088 1.00 89.19 180 PHE A O 1
ATOM 1446 N N . LYS A 1 181 ? -5.736 -15.149 3.004 1.00 86.50 181 LYS A N 1
ATOM 1447 C CA . LYS A 1 181 ? -5.603 -15.038 4.467 1.00 86.50 181 LYS A CA 1
ATOM 1448 C C . LYS A 1 181 ? -6.658 -14.104 5.092 1.00 86.50 181 LYS A C 1
ATOM 1450 O O . LYS A 1 181 ? -7.294 -14.536 6.051 1.00 86.50 181 LYS A O 1
ATOM 1455 N N . PRO A 1 182 ? -6.916 -12.884 4.576 1.00 84.56 182 PRO A N 1
ATOM 1456 C CA . PRO A 1 182 ? -8.015 -12.050 5.066 1.00 84.56 182 PRO A CA 1
ATOM 1457 C C . PRO A 1 182 ? -9.374 -12.742 4.956 1.00 84.56 182 PRO A C 1
ATOM 1459 O O . PRO A 1 182 ? -10.140 -12.725 5.913 1.00 84.56 182 PRO A O 1
ATOM 1462 N N . TRP A 1 183 ? -9.647 -13.417 3.836 1.00 88.31 183 TRP A N 1
ATOM 1463 C CA . TRP A 1 183 ? -10.88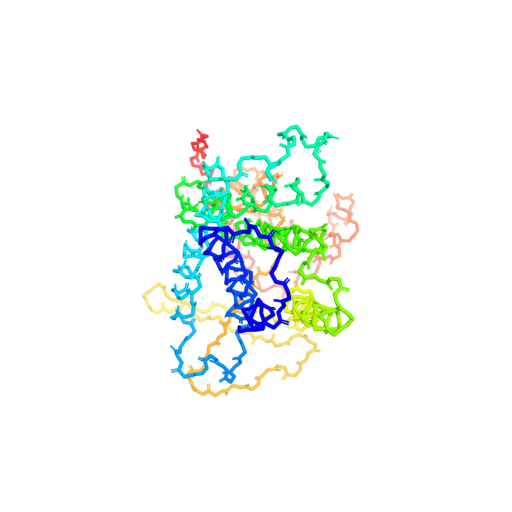5 -14.177 3.658 1.00 88.31 183 TRP A CA 1
ATOM 1464 C C . TRP A 1 183 ? -11.051 -15.292 4.699 1.00 88.31 183 TRP A C 1
ATOM 1466 O O . TRP A 1 183 ? -12.127 -15.445 5.271 1.00 88.31 183 TRP A O 1
ATOM 1476 N N . GLN A 1 184 ? -9.984 -16.032 5.011 1.00 88.88 184 GLN A N 1
ATOM 1477 C CA . GLN A 1 184 ? -10.009 -17.024 6.089 1.00 88.88 184 GLN A CA 1
ATOM 1478 C C . GLN A 1 184 ? -10.247 -16.389 7.464 1.00 88.88 184 GLN A C 1
ATOM 1480 O O . GLN A 1 184 ? -10.996 -16.945 8.265 1.00 88.88 184 GLN A O 1
ATOM 1485 N N . MET A 1 185 ? -9.637 -15.232 7.740 1.00 87.94 185 MET A N 1
ATOM 1486 C CA . MET A 1 185 ? -9.829 -14.509 9.003 1.00 87.94 185 MET A CA 1
ATOM 1487 C C . MET A 1 185 ? -11.269 -14.008 9.162 1.00 87.94 185 MET A C 1
ATOM 1489 O O . MET A 1 185 ? -11.813 -14.075 10.257 1.00 87.94 185 MET A O 1
ATOM 1493 N N . HIS A 1 186 ? -11.921 -13.585 8.076 1.00 84.94 186 HIS A N 1
ATOM 1494 C CA . HIS A 1 186 ? -13.333 -13.185 8.096 1.00 84.94 186 HIS A CA 1
ATOM 1495 C C . HIS A 1 186 ? -14.293 -14.317 8.474 1.00 84.94 186 HIS A C 1
ATOM 1497 O O . HIS A 1 186 ? -15.373 -14.045 8.986 1.00 84.94 186 HIS A O 1
ATOM 1503 N N . LYS A 1 187 ? -13.907 -15.577 8.249 1.00 88.25 187 LYS A N 1
ATOM 1504 C CA . LYS A 1 187 ? -14.704 -16.756 8.619 1.00 88.25 187 LYS A CA 1
ATOM 1505 C C . LYS A 1 187 ? -14.525 -17.195 10.074 1.00 88.25 187 LYS A C 1
ATOM 1507 O O . LYS A 1 187 ? -15.157 -18.160 10.484 1.00 88.25 187 LYS A O 1
ATOM 1512 N N . ARG A 1 188 ? -13.626 -16.555 10.828 1.00 90.19 188 ARG A N 1
ATOM 1513 C CA . ARG A 1 188 ? -13.343 -16.869 12.237 1.00 90.19 188 ARG A CA 1
ATOM 1514 C C . ARG A 1 188 ? -13.393 -15.585 13.078 1.00 90.19 188 ARG A C 1
ATOM 1516 O O . ARG A 1 188 ? -12.337 -15.102 13.502 1.00 90.19 188 ARG A O 1
ATOM 1523 N N . PRO A 1 189 ? -14.581 -14.964 13.198 1.00 90.31 189 PRO A N 1
ATOM 1524 C CA . PRO A 1 189 ? -14.740 -13.720 13.933 1.00 90.31 189 PRO A CA 1
ATOM 1525 C C . PRO A 1 189 ? -14.623 -13.936 15.445 1.00 90.31 189 PRO A C 1
ATOM 1527 O O . PRO A 1 189 ? -14.887 -15.010 15.972 1.00 90.31 189 PRO A O 1
ATOM 1530 N N . TYR A 1 190 ? -14.252 -12.867 16.143 1.00 90.75 190 TYR A N 1
ATOM 1531 C CA . TYR A 1 190 ? -14.327 -12.784 17.598 1.00 90.75 190 TYR A CA 1
ATOM 1532 C C . TYR A 1 190 ? -15.352 -11.719 17.973 1.00 90.75 190 TYR A C 1
ATOM 1534 O O . TYR A 1 190 ? -15.371 -10.645 17.361 1.00 90.75 190 TYR A O 1
ATOM 1542 N N . ARG A 1 191 ? -16.160 -11.993 18.998 1.00 87.88 191 ARG A N 1
ATOM 1543 C CA . ARG A 1 191 ? -17.094 -11.034 19.592 1.00 87.88 191 ARG A CA 1
ATOM 1544 C C . ARG A 1 191 ? -16.449 -10.393 20.817 1.00 87.88 191 ARG A C 1
ATOM 1546 O O . ARG A 1 191 ? -15.834 -11.076 21.634 1.00 87.88 191 ARG A O 1
ATOM 1553 N N . VAL A 1 192 ? -16.587 -9.075 20.932 1.00 89.50 192 VAL A N 1
ATOM 1554 C CA . VAL A 1 192 ? -16.265 -8.362 22.172 1.00 89.50 192 VAL A CA 1
ATOM 1555 C C . VAL A 1 192 ? -17.344 -8.710 23.188 1.00 89.50 192 VAL A C 1
ATOM 1557 O O . VAL A 1 192 ? -18.516 -8.449 22.928 1.00 89.50 192 VAL A O 1
ATOM 1560 N N . ILE A 1 193 ? -16.947 -9.320 24.302 1.00 87.62 193 ILE A N 1
ATOM 1561 C CA . ILE A 1 193 ? -17.861 -9.707 25.388 1.00 87.62 193 ILE A CA 1
ATOM 1562 C C . ILE A 1 193 ? -17.712 -8.819 26.626 1.00 87.62 193 ILE A C 1
ATOM 1564 O O . ILE A 1 193 ? -18.608 -8.792 27.456 1.00 87.62 193 ILE A O 1
ATOM 1568 N N . GLU A 1 194 ? -16.602 -8.085 26.750 1.00 87.50 194 GLU A N 1
ATOM 1569 C CA . GLU A 1 194 ? -16.368 -7.161 27.862 1.00 87.50 194 GLU A CA 1
ATOM 1570 C C . GLU A 1 194 ? -15.426 -6.033 27.427 1.00 87.50 194 GLU A C 1
ATOM 1572 O O . GLU A 1 194 ? -14.425 -6.267 26.734 1.00 87.50 194 GLU A O 1
ATOM 1577 N N . VAL A 1 195 ? -15.717 -4.812 27.880 1.00 90.12 195 VAL A N 1
ATOM 1578 C CA . VAL A 1 195 ? -14.812 -3.661 27.805 1.00 90.12 195 VAL A CA 1
ATOM 1579 C C . VAL A 1 195 ? -14.629 -3.115 29.214 1.00 90.12 195 VAL A C 1
ATOM 1581 O O . VAL A 1 195 ? -15.452 -2.348 29.708 1.00 90.12 195 VAL A O 1
ATOM 1584 N N . ARG A 1 196 ? -13.533 -3.489 29.870 1.00 89.56 196 ARG A N 1
ATOM 1585 C CA . ARG A 1 196 ? -13.276 -3.082 31.251 1.00 89.56 196 ARG A CA 1
ATOM 1586 C C . ARG A 1 196 ? -12.321 -1.891 31.308 1.00 89.56 196 ARG A C 1
ATOM 1588 O O . ARG A 1 196 ? -11.215 -1.986 30.766 1.00 89.56 196 ARG A O 1
ATOM 1595 N N . PRO A 1 197 ? -12.688 -0.772 31.956 1.00 89.12 197 PRO A N 1
ATOM 1596 C CA . PRO A 1 197 ? -11.762 0.332 32.170 1.00 89.12 197 PRO A CA 1
ATOM 1597 C C . PRO A 1 197 ? -10.652 -0.075 33.147 1.00 89.12 197 PRO A C 1
ATOM 1599 O O . PRO A 1 197 ? -10.898 -0.676 34.188 1.00 89.12 197 PRO A O 1
ATOM 1602 N N . GLU A 1 198 ? -9.420 0.294 32.816 1.00 92.50 198 GLU A N 1
ATOM 1603 C CA . GLU A 1 198 ? -8.223 0.063 33.621 1.00 92.50 198 GLU A CA 1
ATOM 1604 C C . GLU A 1 198 ? -7.582 1.401 34.020 1.00 92.50 198 GLU A C 1
ATOM 1606 O O . GLU A 1 198 ? -7.793 2.455 33.405 1.00 92.50 198 GLU A O 1
ATOM 1611 N N . ARG A 1 199 ? -6.733 1.380 35.053 1.00 91.19 199 ARG A N 1
ATOM 1612 C CA . ARG A 1 199 ? -6.058 2.596 35.535 1.00 91.19 199 ARG A CA 1
ATOM 1613 C C . ARG A 1 199 ? -5.158 3.213 34.455 1.00 91.19 199 ARG A C 1
ATOM 1615 O O . ARG A 1 199 ? -4.300 2.542 33.874 1.00 91.19 199 ARG A O 1
ATOM 1622 N N . GLY A 1 200 ? -5.277 4.529 34.271 1.00 88.25 200 GLY A N 1
ATOM 1623 C CA . GLY A 1 200 ? -4.389 5.319 33.411 1.00 88.25 200 GLY A CA 1
ATOM 1624 C C . GLY A 1 200 ? -4.784 5.340 31.934 1.00 88.25 200 GLY A C 1
ATOM 1625 O O . GLY A 1 200 ? -3.913 5.171 31.087 1.00 88.25 200 GLY A O 1
ATOM 1626 N N . ARG A 1 201 ? -6.075 5.551 31.624 1.00 88.12 201 ARG A N 1
ATOM 1627 C CA . ARG A 1 201 ? -6.611 5.565 30.243 1.00 88.12 201 ARG A CA 1
ATOM 1628 C C . ARG A 1 201 ? -6.233 4.294 29.475 1.00 88.12 201 ARG A C 1
ATOM 1630 O O . ARG A 1 201 ? -5.718 4.348 28.359 1.00 88.12 201 ARG A O 1
ATOM 1637 N N . ARG A 1 202 ? -6.444 3.151 30.120 1.00 88.50 202 ARG A N 1
ATOM 1638 C CA . ARG A 1 202 ? -6.256 1.821 29.540 1.00 88.50 202 ARG A CA 1
ATOM 1639 C C . ARG A 1 202 ? -7.575 1.074 29.625 1.00 88.50 202 ARG A C 1
ATOM 1641 O O . ARG A 1 202 ? -8.408 1.392 30.466 1.00 88.50 202 ARG A O 1
ATOM 1648 N N . TRP A 1 203 ? -7.750 0.100 28.748 1.00 91.50 203 TRP A N 1
ATOM 1649 C CA . TRP A 1 203 ? -8.936 -0.742 28.715 1.00 91.50 203 TRP A CA 1
ATOM 1650 C C . TRP A 1 203 ? -8.516 -2.181 28.463 1.00 91.50 203 TRP A C 1
ATOM 1652 O O . TRP A 1 203 ? -7.620 -2.433 27.652 1.00 91.50 203 TRP A O 1
ATOM 1662 N N . THR A 1 204 ? -9.182 -3.102 29.145 1.00 92.81 204 THR A N 1
ATOM 1663 C CA . THR A 1 204 ? -9.128 -4.529 28.851 1.00 92.81 204 THR A CA 1
ATOM 1664 C C . THR A 1 204 ? -10.296 -4.863 27.933 1.00 92.81 204 THR A C 1
ATOM 1666 O O . THR A 1 204 ? -11.442 -4.546 28.238 1.00 92.81 204 THR A O 1
ATOM 1669 N N . LEU A 1 205 ? -9.993 -5.483 26.794 1.00 92.81 205 LEU A N 1
ATOM 1670 C CA . LEU A 1 205 ? -10.980 -5.938 25.821 1.00 92.81 205 LEU A CA 1
ATOM 1671 C C . LEU A 1 205 ? -11.033 -7.467 25.858 1.00 92.81 205 LEU A C 1
ATOM 1673 O O . LEU A 1 205 ? -10.089 -8.113 25.394 1.00 92.81 205 LEU A O 1
ATOM 1677 N N . ALA A 1 206 ? -12.105 -8.043 26.406 1.00 92.56 206 ALA A N 1
ATOM 1678 C CA . ALA A 1 206 ? -12.285 -9.492 26.418 1.00 92.56 206 ALA A CA 1
ATOM 1679 C C . ALA A 1 206 ? -12.982 -9.949 25.130 1.00 92.56 206 ALA A C 1
ATOM 1681 O O . ALA A 1 206 ? -14.004 -9.393 24.715 1.00 92.56 206 ALA A O 1
ATOM 1682 N N . LEU A 1 207 ? -12.406 -10.964 24.486 1.00 92.69 207 LEU A N 1
ATOM 1683 C CA . LEU A 1 207 ? -12.851 -11.487 23.199 1.00 92.69 207 LEU A CA 1
ATOM 1684 C C . LEU A 1 207 ? -13.235 -12.959 23.342 1.00 92.69 207 LEU A C 1
ATOM 1686 O O . LEU A 1 207 ? -12.420 -13.760 23.799 1.00 92.69 207 LEU A O 1
ATOM 1690 N N . ALA A 1 208 ? -14.430 -13.319 22.883 1.00 91.50 208 ALA A N 1
ATOM 1691 C CA . ALA A 1 208 ? -14.849 -14.708 22.731 1.00 91.50 208 ALA A CA 1
ATOM 1692 C C . ALA A 1 208 ? -14.824 -15.102 21.247 1.00 91.50 208 ALA A C 1
ATOM 1694 O O . ALA A 1 208 ? -15.214 -14.292 20.399 1.00 91.50 208 ALA A O 1
ATOM 1695 N N . PRO A 1 209 ? -14.352 -16.312 20.899 1.00 93.44 209 PRO A N 1
ATOM 1696 C CA . PRO A 1 209 ? -14.461 -16.797 19.533 1.00 93.44 209 PRO A CA 1
ATOM 1697 C C . PRO A 1 209 ? -15.930 -17.038 19.172 1.00 93.44 209 PRO A C 1
ATOM 1699 O O . PRO A 1 209 ? -16.703 -17.519 19.999 1.00 93.44 209 PRO A O 1
ATOM 1702 N N . ASP A 1 210 ? -16.303 -16.731 17.934 1.00 89.44 210 ASP A N 1
ATOM 1703 C CA . ASP A 1 210 ? -17.667 -16.900 17.434 1.00 89.44 210 ASP A CA 1
ATOM 1704 C C . ASP A 1 210 ? -17.682 -17.963 16.325 1.00 89.44 210 ASP A C 1
ATOM 1706 O O . ASP A 1 210 ? -17.096 -17.794 15.252 1.00 89.44 210 ASP A O 1
ATOM 1710 N N . GLY A 1 211 ? -18.274 -19.123 16.625 1.00 88.69 211 GLY A N 1
ATOM 1711 C CA . GLY A 1 211 ? -18.345 -20.259 15.701 1.00 88.69 211 GLY A CA 1
ATOM 1712 C C . GLY A 1 211 ? -17.023 -21.012 15.477 1.00 88.69 211 GLY A C 1
ATOM 1713 O O . GLY A 1 211 ? -16.895 -21.744 14.494 1.00 88.69 211 GLY A O 1
ATOM 1714 N N . HIS A 1 212 ? -16.016 -20.854 16.348 1.00 92.50 212 HIS A N 1
ATOM 1715 C CA . HIS A 1 212 ? -14.760 -21.614 16.273 1.00 92.50 212 HIS A CA 1
ATOM 1716 C C . HIS A 1 212 ? -14.083 -21.803 17.643 1.00 92.50 212 HIS A C 1
ATOM 1718 O O . HIS A 1 212 ? -14.410 -21.142 18.618 1.00 92.50 212 HIS A O 1
ATOM 1724 N N . ALA A 1 213 ? -13.078 -22.681 17.718 1.00 91.88 213 ALA A N 1
ATOM 1725 C CA . ALA A 1 213 ? -12.414 -23.073 18.972 1.00 91.88 213 ALA A CA 1
ATOM 1726 C C . ALA A 1 213 ? -11.453 -22.023 19.587 1.00 91.88 213 ALA A C 1
ATOM 1728 O O . ALA A 1 213 ? -10.703 -22.335 20.505 1.00 91.88 213 ALA A O 1
ATOM 1729 N N . GLY A 1 214 ? -11.419 -20.790 19.074 1.00 91.19 214 GLY A N 1
ATOM 1730 C CA . GLY A 1 214 ? -10.415 -19.793 19.476 1.00 91.19 214 GLY A CA 1
ATOM 1731 C C . GLY A 1 214 ? -8.990 -20.071 18.974 1.00 91.19 214 GLY A C 1
ATOM 1732 O O . GLY A 1 214 ? -8.790 -20.756 17.966 1.00 91.19 214 GLY A O 1
ATOM 1733 N N . ILE A 1 215 ? -8.002 -19.473 19.645 1.00 90.25 215 ILE A N 1
ATOM 1734 C CA . ILE A 1 215 ? -6.564 -19.645 19.386 1.00 90.25 215 ILE A CA 1
ATOM 1735 C C . ILE A 1 215 ? -5.826 -19.940 20.692 1.00 90.25 215 ILE A C 1
ATOM 1737 O O . ILE A 1 215 ? -6.158 -19.389 21.737 1.00 90.25 215 ILE A O 1
ATOM 1741 N N . SER A 1 216 ? -4.777 -20.755 20.613 1.00 91.62 216 SER A N 1
ATOM 1742 C CA . SER A 1 216 ? -3.793 -20.908 21.688 1.00 91.62 216 SER A CA 1
ATOM 1743 C C . SER A 1 216 ? -2.642 -19.927 21.472 1.00 91.62 216 SER A C 1
ATOM 1745 O O . SER A 1 216 ? -2.211 -19.713 20.336 1.00 91.62 216 SER A O 1
ATOM 1747 N N . PHE A 1 217 ? -2.131 -19.339 22.550 1.00 89.25 217 PHE A N 1
ATOM 1748 C CA . PHE A 1 217 ? -1.023 -18.389 22.504 1.00 89.25 217 PHE A CA 1
ATOM 1749 C C . PHE A 1 217 ? -0.059 -18.618 23.670 1.00 89.25 217 PHE A C 1
ATOM 1751 O O . PHE A 1 217 ? -0.428 -19.165 24.706 1.00 89.25 217 PHE A O 1
ATOM 1758 N N . HIS A 1 218 ? 1.186 -18.198 23.479 1.00 88.25 218 HIS A N 1
ATOM 1759 C CA . HIS A 1 218 ? 2.232 -18.221 24.495 1.00 88.25 218 HIS A CA 1
ATOM 1760 C C . HIS A 1 218 ? 2.357 -16.842 25.163 1.00 88.25 218 HIS A C 1
ATOM 1762 O O . HIS A 1 218 ? 2.067 -15.824 24.519 1.00 88.25 218 HIS A O 1
ATOM 1768 N N . PRO A 1 219 ? 2.833 -16.775 26.420 1.00 87.88 219 PRO A N 1
ATOM 1769 C CA . PRO A 1 219 ? 3.150 -15.508 27.074 1.00 87.88 219 PRO A CA 1
ATOM 1770 C C . PRO A 1 219 ? 4.090 -14.642 26.221 1.00 87.88 219 PRO A C 1
ATOM 1772 O O . PRO A 1 219 ? 5.032 -15.143 25.611 1.00 87.88 219 PRO A O 1
ATOM 1775 N N . GLY A 1 220 ? 3.819 -13.335 26.162 1.00 83.00 220 GLY A N 1
ATOM 1776 C CA . GLY A 1 220 ? 4.603 -12.374 25.373 1.00 83.00 220 GLY A CA 1
ATOM 1777 C C . GLY A 1 220 ? 4.210 -12.265 23.894 1.00 83.00 220 GLY A C 1
ATOM 1778 O O . GLY A 1 220 ? 4.723 -11.395 23.191 1.00 83.00 220 GLY A O 1
ATOM 1779 N N . GLN A 1 221 ? 3.284 -13.095 23.404 1.00 85.38 221 GLN A N 1
ATOM 1780 C CA . GLN A 1 221 ? 2.683 -12.893 22.085 1.00 85.38 221 GLN A CA 1
ATOM 1781 C C . GLN A 1 221 ? 1.657 -11.755 22.109 1.00 85.38 221 GLN A C 1
ATOM 1783 O O . GLN A 1 221 ? 1.087 -11.411 23.141 1.00 85.38 221 GLN A O 1
ATOM 1788 N N . PHE A 1 222 ? 1.401 -11.182 20.939 1.00 85.56 222 PHE A N 1
ATOM 1789 C CA . PHE A 1 222 ? 0.428 -10.115 20.748 1.00 85.56 222 PHE A CA 1
ATOM 1790 C C . PHE A 1 222 ? -0.336 -10.336 19.442 1.00 85.56 222 PHE A C 1
ATOM 1792 O O . PHE A 1 222 ? 0.119 -11.048 18.542 1.00 85.56 222 PHE A O 1
ATOM 1799 N N . ALA A 1 223 ? -1.511 -9.721 19.340 1.00 85.44 223 ALA A N 1
ATOM 1800 C CA . ALA A 1 223 ? -2.386 -9.829 18.183 1.00 85.44 223 ALA A CA 1
ATOM 1801 C C . ALA A 1 223 ? -2.704 -8.447 17.606 1.00 85.44 223 ALA A C 1
ATOM 1803 O O . ALA A 1 223 ? -2.728 -7.443 18.315 1.00 85.44 223 ALA A O 1
ATOM 1804 N N . TRP A 1 224 ? -2.996 -8.411 16.306 1.00 84.19 224 TRP A N 1
ATOM 1805 C CA . TRP A 1 224 ? -3.609 -7.246 15.677 1.00 84.19 224 TRP A CA 1
ATOM 1806 C C . TRP A 1 224 ? -5.101 -7.477 15.587 1.00 84.19 224 TRP A C 1
ATOM 1808 O O . TRP A 1 224 ? -5.547 -8.451 14.982 1.00 84.19 224 TRP A O 1
ATOM 1818 N N . LEU A 1 225 ? -5.851 -6.544 16.152 1.00 85.50 225 LEU A N 1
ATOM 1819 C CA . LEU A 1 225 ? -7.299 -6.548 16.104 1.00 85.50 225 LEU A CA 1
ATOM 1820 C C . LEU A 1 225 ? -7.759 -5.556 15.041 1.00 85.50 225 LEU A C 1
ATOM 1822 O O . LEU A 1 225 ? -7.184 -4.483 14.860 1.00 85.50 225 LEU A O 1
ATOM 1826 N N . THR A 1 226 ? -8.790 -5.935 14.301 1.00 79.69 226 THR A N 1
ATOM 1827 C CA . THR A 1 226 ? -9.530 -5.022 13.433 1.00 79.69 226 THR A CA 1
ATOM 1828 C C . THR A 1 226 ? -10.973 -5.098 13.888 1.00 79.69 226 THR A C 1
ATOM 1830 O O . THR A 1 226 ? -11.570 -6.170 13.837 1.00 79.69 226 THR A O 1
ATOM 1833 N N . LEU A 1 227 ? -11.503 -3.981 14.382 1.00 76.75 227 LEU A N 1
ATOM 1834 C CA . LEU A 1 227 ? -12.907 -3.868 14.750 1.00 76.75 227 LEU A CA 1
ATOM 1835 C C . LEU A 1 227 ? -13.691 -3.539 13.481 1.00 76.75 227 LEU A C 1
ATOM 1837 O O . LEU A 1 227 ? -13.473 -2.504 12.851 1.00 76.75 227 LEU A O 1
ATOM 1841 N N . TRP A 1 228 ? -14.557 -4.460 13.078 1.00 66.00 228 TRP A N 1
ATOM 1842 C CA . TRP A 1 228 ? -15.390 -4.310 11.891 1.00 66.00 228 TRP A CA 1
ATOM 1843 C C . TRP A 1 228 ? -16.736 -3.667 12.271 1.00 66.00 228 TRP A C 1
ATOM 1845 O O . TRP A 1 228 ? -17.119 -3.653 13.435 1.00 66.00 228 TRP A O 1
ATOM 1855 N N . ASN A 1 229 ? -17.446 -3.137 11.272 1.00 60.06 229 ASN A N 1
ATOM 1856 C CA . ASN A 1 229 ? -18.833 -2.634 11.296 1.00 60.06 229 ASN A CA 1
ATOM 1857 C C . ASN A 1 229 ? -19.076 -1.130 11.501 1.00 60.06 229 ASN A C 1
ATOM 1859 O O . ASN A 1 229 ? -19.696 -0.535 10.622 1.00 60.06 229 ASN A O 1
ATOM 1863 N N . CYS A 1 230 ? -18.608 -0.451 12.551 1.00 58.88 230 CYS A N 1
ATOM 1864 C CA . CYS A 1 230 ? -19.095 0.930 12.754 1.00 58.88 230 CYS A CA 1
ATOM 1865 C C . CYS A 1 230 ? -18.507 1.966 11.777 1.00 58.88 230 CYS A C 1
ATOM 1867 O O . CYS A 1 230 ? -19.261 2.743 11.194 1.00 58.88 230 CYS A O 1
ATOM 1869 N N . ALA A 1 231 ? -17.197 1.947 11.508 1.00 61.81 231 ALA A N 1
ATOM 1870 C CA . ALA A 1 231 ? -16.545 2.991 10.701 1.00 61.81 231 ALA A CA 1
ATOM 1871 C C . ALA A 1 231 ? -16.874 2.942 9.192 1.00 61.81 231 ALA A C 1
ATOM 1873 O O . ALA A 1 231 ? -16.717 3.941 8.495 1.00 61.81 231 ALA A O 1
ATOM 1874 N N . ARG A 1 232 ? -17.337 1.797 8.664 1.00 65.19 232 ARG A N 1
ATOM 1875 C CA . ARG A 1 232 ? -17.820 1.688 7.269 1.00 65.19 232 ARG A CA 1
ATOM 1876 C C . ARG A 1 232 ? -19.263 2.158 7.112 1.00 65.19 232 ARG A C 1
ATOM 1878 O O . ARG A 1 232 ? -19.646 2.563 6.020 1.00 65.19 232 ARG A O 1
ATOM 1885 N N . CYS A 1 233 ? -20.052 2.079 8.179 1.00 69.94 233 CYS A N 1
ATOM 1886 C CA . CYS A 1 233 ? -21.470 2.415 8.158 1.00 69.94 233 CYS A CA 1
ATOM 1887 C C . CYS A 1 233 ? -21.711 3.869 8.569 1.00 69.94 233 CYS A C 1
ATOM 1889 O O . CYS A 1 233 ? -22.556 4.532 7.972 1.00 69.94 233 CYS A O 1
ATOM 1891 N N . ARG A 1 234 ? -20.957 4.376 9.551 1.00 82.25 234 ARG A N 1
ATOM 1892 C CA . ARG A 1 234 ? -21.148 5.692 10.172 1.00 82.25 234 ARG A CA 1
ATOM 1893 C C . ARG A 1 234 ? -19.831 6.454 10.313 1.00 82.25 234 ARG A C 1
ATOM 1895 O O . ARG A 1 234 ? -18.766 5.838 10.251 1.00 82.25 234 ARG A O 1
ATOM 1902 N N . SER A 1 235 ? -19.905 7.769 10.522 1.00 85.06 235 SER A N 1
ATOM 1903 C CA . SER A 1 235 ? -18.763 8.571 10.974 1.00 85.06 235 SER A CA 1
ATOM 1904 C C . SER A 1 235 ? -18.988 9.230 12.338 1.00 85.06 235 SER A C 1
ATOM 1906 O O . SER A 1 235 ? -20.106 9.623 12.658 1.00 85.06 235 SER A O 1
ATOM 1908 N N . ILE A 1 236 ? -17.923 9.331 13.140 1.00 84.44 236 ILE A N 1
ATOM 1909 C CA . ILE A 1 236 ? -17.866 10.046 14.428 1.00 84.44 236 ILE A CA 1
ATOM 1910 C C . ILE A 1 236 ? -16.580 10.875 14.459 1.00 84.44 236 ILE A C 1
ATOM 1912 O O . ILE A 1 236 ? -15.515 10.383 14.076 1.00 84.44 236 ILE A O 1
ATOM 1916 N N . ALA A 1 237 ? -16.669 12.118 14.916 1.00 79.81 237 ALA A N 1
ATOM 1917 C CA . ALA A 1 237 ? -15.607 13.116 14.927 1.00 79.81 237 ALA A CA 1
ATOM 1918 C C . ALA A 1 237 ? -14.897 13.234 13.564 1.00 79.81 237 ALA A C 1
ATOM 1920 O O . ALA A 1 237 ? -13.664 13.228 13.488 1.00 79.81 237 ALA A O 1
ATOM 1921 N N . GLY A 1 238 ? -15.678 13.255 12.478 1.00 74.38 238 GLY A N 1
ATOM 1922 C CA . GLY A 1 238 ? -15.155 13.292 11.105 1.00 74.38 238 GLY A CA 1
ATOM 1923 C C . GLY A 1 238 ? -14.459 12.002 10.635 1.00 74.38 238 GLY A C 1
ATOM 1924 O O . GLY A 1 238 ? -13.769 12.015 9.616 1.00 74.38 238 GLY A O 1
ATOM 1925 N N . ARG A 1 239 ? -14.611 10.875 11.348 1.00 72.25 239 ARG A N 1
ATOM 1926 C CA . ARG A 1 239 ? -13.957 9.593 11.017 1.00 72.25 239 ARG A CA 1
ATOM 1927 C C . ARG A 1 239 ? -14.968 8.508 10.693 1.00 72.25 239 ARG A C 1
ATOM 1929 O O . ARG A 1 239 ? -15.795 8.194 11.536 1.00 72.25 239 ARG A O 1
ATOM 1936 N N . GLY A 1 240 ? -14.854 7.886 9.521 1.00 76.00 240 GLY A N 1
ATOM 1937 C CA . GLY A 1 240 ? -15.716 6.784 9.078 1.00 76.00 240 GLY A CA 1
ATOM 1938 C C . GLY A 1 240 ? -16.421 7.110 7.762 1.00 76.00 240 GLY A C 1
ATOM 1939 O O . GLY A 1 240 ? -15.832 7.768 6.909 1.00 76.00 240 GLY A O 1
ATOM 1940 N N . ASN A 1 241 ? -17.667 6.666 7.584 1.00 78.75 241 ASN A N 1
ATOM 1941 C CA . ASN A 1 241 ? -18.463 6.966 6.390 1.00 78.75 241 ASN A CA 1
ATOM 1942 C C . ASN A 1 241 ? -19.009 8.409 6.424 1.00 78.75 241 ASN A C 1
ATOM 1944 O O . ASN A 1 241 ? -19.967 8.660 7.160 1.00 78.75 241 ASN A O 1
ATOM 1948 N N . PRO A 1 242 ? -18.484 9.345 5.605 1.00 80.50 242 PRO A N 1
ATOM 1949 C CA . PRO A 1 242 ? -18.901 10.748 5.644 1.00 80.50 242 PRO A CA 1
ATOM 1950 C C . PRO A 1 242 ? -20.356 10.951 5.207 1.00 80.50 242 PRO A C 1
ATOM 1952 O O . PRO A 1 242 ? -20.968 11.947 5.569 1.00 80.50 242 PRO A O 1
ATOM 1955 N N . ARG A 1 243 ? -20.948 9.992 4.480 1.00 84.06 243 ARG A N 1
ATOM 1956 C CA . ARG A 1 243 ? -22.363 10.039 4.072 1.00 84.06 243 ARG A CA 1
ATOM 1957 C C . ARG A 1 243 ? -23.330 9.745 5.220 1.00 84.06 243 ARG A C 1
ATOM 1959 O O . ARG A 1 243 ? -24.539 9.716 5.015 1.00 84.06 243 ARG A O 1
ATOM 1966 N N . SER A 1 244 ? -22.832 9.413 6.407 1.00 83.44 244 SER A N 1
ATOM 1967 C CA . SER A 1 244 ? -23.664 8.987 7.532 1.00 83.44 244 SER A CA 1
ATOM 1968 C C . SER A 1 244 ? -23.069 9.399 8.886 1.00 83.44 244 SER A C 1
ATOM 1970 O O . SER A 1 244 ? -22.719 8.527 9.689 1.00 83.44 244 SER A O 1
ATOM 1972 N N . PRO A 1 245 ? -22.955 10.712 9.158 1.00 88.62 245 PRO A N 1
ATOM 1973 C CA . PRO A 1 245 ? -22.378 11.216 10.397 1.00 88.62 245 PRO A CA 1
ATOM 1974 C C . PRO A 1 245 ? -23.314 11.051 11.598 1.00 88.62 245 PRO A C 1
ATOM 1976 O O . PRO A 1 245 ? -24.515 11.342 11.532 1.00 88.62 245 PRO A O 1
ATOM 1979 N N . LEU A 1 246 ? -22.729 10.614 12.712 1.00 89.44 246 LEU A N 1
ATOM 1980 C CA . LEU A 1 246 ? -23.344 10.573 14.041 1.00 89.44 246 LEU A CA 1
ATOM 1981 C C . LEU A 1 246 ? -22.958 11.785 14.900 1.00 89.44 246 LEU A C 1
ATOM 1983 O O . LEU A 1 246 ? -23.522 11.974 15.972 1.00 89.44 246 LEU A O 1
ATOM 1987 N N . ASP A 1 247 ? -22.044 12.632 14.428 1.00 89.19 247 ASP A N 1
ATOM 1988 C CA . ASP A 1 247 ? -21.762 13.914 15.071 1.00 89.19 247 ASP A CA 1
ATOM 1989 C C . ASP A 1 247 ? -23.048 14.755 15.138 1.00 89.19 247 ASP A C 1
ATOM 1991 O O . ASP A 1 247 ? -23.772 14.899 14.146 1.00 89.19 247 ASP A O 1
ATOM 1995 N N . GLY A 1 248 ? -23.387 15.245 16.332 1.00 88.75 248 GLY A N 1
ATOM 1996 C CA . GLY A 1 248 ? -24.642 15.955 16.582 1.00 88.75 248 GLY A CA 1
ATOM 1997 C C . GLY A 1 248 ? -25.895 15.084 16.457 1.00 88.75 248 GLY A C 1
ATOM 1998 O O . GLY A 1 248 ? -26.977 15.606 16.208 1.00 88.75 248 GLY A O 1
ATOM 1999 N N . VAL A 1 249 ? -25.806 13.754 16.558 1.00 91.12 249 VAL A N 1
ATOM 2000 C CA . VAL A 1 249 ? -27.014 12.909 16.506 1.00 91.12 249 VAL A CA 1
ATOM 2001 C C . VAL A 1 249 ? -27.947 13.177 17.695 1.00 91.12 249 VAL A C 1
ATOM 2003 O O . VAL A 1 249 ? -29.160 13.204 17.513 1.00 91.12 249 VAL A O 1
ATOM 2006 N N . GLY A 1 250 ? -27.391 13.496 18.869 1.00 88.62 250 GLY A N 1
ATOM 2007 C CA . GLY A 1 250 ? -28.159 13.844 20.068 1.00 88.62 250 GLY A CA 1
ATOM 2008 C C . GLY A 1 250 ? -28.960 15.144 19.986 1.00 88.62 250 GLY A C 1
ATOM 2009 O O . GLY A 1 250 ? -29.845 15.352 20.805 1.00 88.62 250 GLY A O 1
ATOM 2010 N N . THR A 1 251 ? -28.687 16.021 19.011 1.00 89.12 251 THR A N 1
ATOM 2011 C CA . THR A 1 251 ? -29.524 17.213 18.768 1.00 89.12 251 THR A CA 1
ATOM 2012 C C . THR A 1 251 ? -30.684 16.926 17.816 1.00 89.12 251 THR A C 1
ATOM 2014 O O . THR A 1 251 ? -31.623 17.712 17.745 1.00 89.12 251 THR A O 1
ATOM 2017 N N . ARG A 1 252 ? -30.617 15.813 17.073 1.00 89.75 252 ARG A N 1
ATOM 2018 C CA . ARG A 1 252 ? -31.618 15.394 16.079 1.00 89.75 252 ARG A CA 1
ATOM 2019 C C . ARG A 1 252 ? -32.591 14.352 16.622 1.00 89.75 252 ARG A C 1
ATOM 2021 O O . ARG A 1 252 ? -33.708 14.256 16.128 1.00 89.75 252 ARG A O 1
ATOM 2028 N N . HIS A 1 253 ? -32.162 13.572 17.610 1.00 92.06 253 HIS A N 1
ATOM 2029 C CA . HIS A 1 253 ? -32.928 12.469 18.178 1.00 92.06 253 HIS A CA 1
ATOM 2030 C C . HIS A 1 253 ? -32.816 12.465 19.704 1.00 92.06 253 HIS A C 1
ATOM 2032 O O . HIS A 1 253 ? -31.745 12.722 20.257 1.00 92.06 253 HIS A O 1
ATOM 2038 N N . ASN A 1 254 ? -33.926 12.161 20.376 1.00 94.00 254 ASN A N 1
ATOM 2039 C CA . ASN A 1 254 ? -33.964 11.963 21.824 1.00 94.00 254 ASN A CA 1
ATOM 2040 C C . ASN A 1 254 ? -33.415 10.568 22.205 1.00 94.00 254 ASN A C 1
ATOM 2042 O O . ASN A 1 254 ? -33.121 9.746 21.337 1.00 94.00 254 ASN A O 1
ATOM 2046 N N . ALA A 1 255 ? -33.241 10.318 23.507 1.00 91.88 255 ALA A N 1
ATOM 2047 C CA . ALA A 1 255 ? -32.682 9.061 24.015 1.00 91.88 255 ALA A CA 1
ATOM 2048 C C . ALA A 1 255 ? -33.495 7.833 23.569 1.00 91.88 255 ALA A C 1
ATOM 2050 O O . ALA A 1 255 ? -32.920 6.877 23.061 1.00 91.88 255 ALA A O 1
ATOM 2051 N N . GLU A 1 256 ? -34.822 7.910 23.682 1.00 93.56 256 GLU A N 1
ATOM 2052 C CA . GLU A 1 256 ? -35.756 6.843 23.306 1.00 93.56 256 GLU A CA 1
ATOM 2053 C C . GLU A 1 256 ? -35.638 6.483 21.818 1.00 93.56 256 GLU A C 1
ATOM 2055 O O . GLU A 1 256 ? -35.399 5.331 21.475 1.00 93.56 256 GLU A O 1
ATOM 2060 N N . ALA A 1 257 ? -35.646 7.474 20.920 1.00 91.56 257 ALA A N 1
ATOM 2061 C CA . ALA A 1 257 ? -35.481 7.226 19.488 1.00 91.56 257 ALA A CA 1
ATOM 2062 C C . ALA A 1 257 ? -34.105 6.629 19.147 1.00 91.56 257 ALA A C 1
ATOM 2064 O O . ALA A 1 257 ? -33.988 5.817 18.225 1.00 91.56 257 ALA A O 1
ATOM 2065 N N . LEU A 1 258 ? -33.044 7.022 19.863 1.00 91.69 258 LEU A N 1
ATOM 2066 C CA . LEU A 1 258 ? -31.712 6.432 19.693 1.00 91.69 258 LEU A CA 1
ATOM 2067 C C . LEU A 1 258 ? -31.672 4.978 20.175 1.00 91.69 258 LEU A C 1
ATOM 2069 O O . LEU A 1 258 ? -31.028 4.143 19.531 1.00 91.69 258 LEU A O 1
ATOM 2073 N N . GLN A 1 259 ? -32.364 4.677 21.271 1.00 92.81 259 GLN A N 1
ATOM 2074 C CA . GLN A 1 259 ? -32.498 3.334 21.821 1.00 92.81 259 GLN A CA 1
ATOM 2075 C C . GLN A 1 259 ? -33.271 2.429 20.856 1.00 92.81 259 GLN A C 1
ATOM 2077 O O . GLN A 1 259 ? -32.714 1.429 20.392 1.00 92.81 259 GLN A O 1
ATOM 2082 N N . ASP A 1 260 ? -34.472 2.848 20.450 1.00 92.50 260 ASP A N 1
ATOM 2083 C CA . ASP A 1 260 ? -35.335 2.149 19.493 1.00 92.50 260 ASP A CA 1
ATOM 2084 C C . ASP A 1 260 ? -34.611 1.874 18.181 1.00 92.50 260 ASP A C 1
ATOM 2086 O O . ASP A 1 260 ? -34.629 0.758 17.649 1.00 92.50 260 ASP A O 1
ATOM 2090 N N . TRP A 1 261 ? -33.898 2.882 17.672 1.00 90.31 261 TRP A N 1
ATOM 2091 C CA . TRP A 1 261 ? -33.086 2.725 16.478 1.00 90.31 261 TRP A CA 1
ATOM 2092 C C . TRP A 1 261 ? -31.968 1.706 16.668 1.00 90.31 261 TRP A C 1
ATOM 2094 O O . TRP A 1 261 ? -31.673 0.952 15.739 1.00 90.31 261 TRP A O 1
ATOM 2104 N N . THR A 1 262 ? -31.307 1.676 17.822 1.00 89.06 262 THR A N 1
ATOM 2105 C CA . THR A 1 262 ? -30.166 0.784 18.084 1.00 89.06 262 THR A CA 1
ATOM 2106 C C . THR A 1 262 ? -30.593 -0.680 18.103 1.00 89.06 262 THR A C 1
ATOM 2108 O O . THR A 1 262 ? -29.972 -1.489 17.400 1.00 89.06 262 THR A O 1
ATOM 2111 N N . ILE A 1 263 ? -31.680 -0.986 18.815 1.00 91.62 263 ILE A N 1
ATOM 2112 C CA . ILE A 1 263 ? -32.205 -2.351 18.984 1.00 91.62 263 ILE A CA 1
ATOM 2113 C C . ILE A 1 263 ? -33.145 -2.797 17.859 1.00 91.62 263 ILE A C 1
ATOM 2115 O O . ILE A 1 263 ? -33.518 -3.965 17.791 1.00 91.62 263 ILE A O 1
ATOM 2119 N N . GLY A 1 264 ? -33.530 -1.880 16.967 1.00 90.06 264 GLY A N 1
ATOM 2120 C CA . GLY A 1 264 ? -34.498 -2.173 15.914 1.00 90.06 264 GLY A CA 1
ATOM 2121 C C . GLY A 1 264 ? -35.872 -2.484 16.500 1.00 90.06 264 GLY A C 1
ATOM 2122 O O . GLY A 1 264 ? -36.398 -3.569 16.258 1.00 90.06 264 GLY A O 1
ATOM 2123 N N . ALA A 1 265 ? -36.424 -1.553 17.284 1.00 91.50 265 ALA A N 1
ATOM 2124 C CA . ALA A 1 265 ? -37.780 -1.657 17.821 1.00 91.50 265 ALA A CA 1
ATOM 2125 C C . ALA A 1 265 ? -38.789 -1.979 16.705 1.00 91.50 265 ALA A C 1
ATOM 2127 O O . ALA A 1 265 ? -38.616 -1.542 15.564 1.00 91.50 265 ALA A O 1
ATOM 2128 N N . ASP A 1 266 ? -39.851 -2.724 17.022 1.00 89.94 266 ASP A N 1
ATOM 2129 C CA . ASP A 1 266 ? -40.803 -3.223 16.016 1.00 89.94 266 ASP A CA 1
ATOM 2130 C C . ASP A 1 266 ? -41.444 -2.108 15.176 1.00 89.94 266 ASP A C 1
ATOM 2132 O O . ASP A 1 266 ? -41.735 -2.317 13.999 1.00 89.94 266 ASP A O 1
ATOM 2136 N N . ALA A 1 267 ? -41.564 -0.898 15.733 1.00 90.25 267 ALA A N 1
ATOM 2137 C CA . ALA A 1 267 ? -42.026 0.294 15.020 1.00 90.25 267 ALA A CA 1
ATOM 2138 C C . ALA A 1 267 ? -41.169 0.651 13.786 1.00 90.25 267 ALA A C 1
ATOM 2140 O O . ALA A 1 267 ? -41.637 1.336 12.880 1.00 90.25 267 ALA A O 1
ATOM 2141 N N . LEU A 1 268 ? -39.920 0.179 13.713 1.00 88.94 268 LEU A N 1
ATOM 2142 C CA . LEU A 1 268 ? -39.006 0.424 12.595 1.00 88.94 268 LEU A CA 1
ATOM 2143 C C . LEU A 1 268 ? -39.081 -0.642 11.494 1.00 88.94 268 LEU A C 1
ATOM 2145 O O . LEU A 1 268 ? -38.356 -0.517 10.504 1.00 88.94 268 LEU A O 1
ATOM 2149 N N . ARG A 1 269 ? -39.937 -1.668 11.627 1.00 89.81 269 ARG A N 1
ATOM 2150 C CA . ARG A 1 269 ? -40.053 -2.768 10.651 1.00 89.81 269 ARG A CA 1
ATOM 2151 C C . ARG A 1 269 ? -40.360 -2.271 9.240 1.00 89.81 269 ARG A C 1
ATOM 2153 O O . ARG A 1 269 ? -39.770 -2.757 8.284 1.00 89.81 269 ARG A O 1
ATOM 2160 N N . GLU A 1 270 ? -41.240 -1.283 9.117 1.00 91.06 270 GLU A N 1
ATOM 2161 C CA . GLU A 1 270 ? -41.615 -0.701 7.820 1.00 91.06 270 GLU A CA 1
ATOM 2162 C C . GLU A 1 270 ? -40.654 0.410 7.365 1.00 91.06 270 GLU A C 1
ATOM 2164 O O . GLU A 1 270 ? -40.568 0.720 6.179 1.00 91.06 270 GLU A O 1
ATOM 2169 N N . ALA A 1 271 ? -39.892 0.995 8.295 1.00 87.81 271 ALA A N 1
ATOM 2170 C CA . ALA A 1 271 ? -38.970 2.099 8.023 1.00 87.81 271 ALA A CA 1
ATOM 2171 C C . ALA A 1 271 ? -37.572 1.637 7.571 1.00 87.81 271 ALA A C 1
ATOM 2173 O O . ALA A 1 271 ? -36.787 2.439 7.056 1.00 87.81 271 ALA A O 1
ATOM 2174 N N . LEU A 1 272 ? -37.226 0.364 7.789 1.00 86.31 272 LEU A N 1
ATOM 2175 C CA . LEU A 1 272 ? -35.903 -0.189 7.515 1.00 86.31 272 LEU A CA 1
ATOM 2176 C C . LEU A 1 272 ? -35.954 -1.292 6.452 1.00 86.31 272 LEU A C 1
ATOM 2178 O O . LEU A 1 272 ? -36.864 -2.114 6.456 1.00 86.31 272 LEU A O 1
ATOM 2182 N N . PRO A 1 273 ? -34.928 -1.400 5.586 1.00 92.06 273 PRO A N 1
ATOM 2183 C CA . PRO A 1 273 ? -34.762 -2.587 4.757 1.00 92.06 273 PRO A CA 1
ATOM 2184 C C . PRO A 1 273 ? -34.680 -3.849 5.626 1.00 92.06 273 PRO A C 1
ATOM 2186 O O . PRO A 1 273 ? -33.930 -3.865 6.604 1.00 92.06 273 PRO A O 1
ATOM 2189 N N . GLU A 1 274 ? -35.368 -4.921 5.226 1.00 88.19 274 GLU A N 1
ATOM 2190 C CA . GLU A 1 274 ? -35.504 -6.177 5.989 1.00 88.19 274 GLU A CA 1
ATOM 2191 C C . GLU A 1 274 ? -34.166 -6.712 6.536 1.00 88.19 274 GLU A C 1
ATOM 2193 O O . GLU A 1 274 ? -34.056 -7.088 7.701 1.00 88.19 274 GLU A O 1
ATOM 2198 N N . GLY A 1 275 ? -33.101 -6.690 5.727 1.00 84.19 275 GLY A N 1
ATOM 2199 C CA . GLY A 1 275 ? -31.775 -7.140 6.165 1.00 84.19 275 GLY A CA 1
ATOM 2200 C C . GLY A 1 275 ? -31.161 -6.280 7.278 1.00 84.19 275 GLY A C 1
ATOM 2201 O O . GLY A 1 275 ? -30.482 -6.803 8.158 1.00 84.19 275 GLY A O 1
ATOM 2202 N N . ILE A 1 276 ? -31.412 -4.967 7.266 1.00 82.75 276 ILE A N 1
ATOM 2203 C CA . ILE A 1 276 ? -30.948 -4.038 8.306 1.00 82.75 276 ILE A CA 1
ATOM 2204 C C . ILE A 1 276 ? -31.807 -4.165 9.563 1.00 82.75 276 ILE A C 1
ATOM 2206 O O . ILE A 1 276 ? -31.265 -4.107 10.665 1.00 82.75 276 ILE A O 1
ATOM 2210 N N . PHE A 1 277 ? -33.117 -4.365 9.404 1.00 89.06 277 PHE A N 1
ATOM 2211 C CA . PHE A 1 277 ? -34.025 -4.618 10.519 1.00 89.06 277 PHE A CA 1
ATOM 2212 C C . PHE A 1 277 ? -33.624 -5.891 11.278 1.00 89.06 277 PHE A C 1
ATOM 2214 O O . PHE A 1 277 ? -33.347 -5.819 12.474 1.00 89.06 277 PHE A O 1
ATOM 2221 N N . ARG A 1 278 ? -33.440 -7.021 10.576 1.00 85.88 278 ARG A N 1
ATOM 2222 C CA . ARG A 1 278 ? -32.965 -8.279 11.186 1.00 85.88 278 ARG A CA 1
ATOM 2223 C C . ARG A 1 278 ? -31.613 -8.141 11.875 1.00 85.88 278 ARG A C 1
ATOM 2225 O O . ARG A 1 278 ? -31.431 -8.662 12.968 1.00 85.88 278 ARG A O 1
ATOM 2232 N N . LEU A 1 279 ? -30.669 -7.429 11.254 1.00 83.44 279 LEU A N 1
ATOM 2233 C CA . LEU A 1 279 ? -29.367 -7.160 11.868 1.00 83.44 279 LEU A CA 1
ATOM 2234 C C . LEU A 1 279 ? -29.516 -6.354 13.163 1.00 83.44 279 LEU A C 1
ATOM 2236 O O . LEU A 1 279 ? -28.789 -6.588 14.115 1.00 83.44 279 LEU A O 1
ATOM 2240 N N . LYS A 1 280 ? -30.429 -5.383 13.208 1.00 85.81 280 LYS A N 1
ATOM 2241 C CA . LYS A 1 280 ? -30.643 -4.579 14.414 1.00 85.81 280 LYS A CA 1
ATOM 2242 C C . LYS A 1 280 ? -31.325 -5.365 15.523 1.00 85.81 280 LYS A C 1
ATOM 2244 O O . LYS A 1 280 ? -30.943 -5.177 16.672 1.00 85.81 280 LYS A O 1
ATOM 2249 N N . GLN A 1 281 ? -32.233 -6.282 15.189 1.00 89.25 281 GLN A N 1
ATOM 2250 C CA . GLN A 1 281 ? -32.875 -7.140 16.186 1.00 89.25 281 GLN A CA 1
ATOM 2251 C C . GLN A 1 281 ? -31.877 -7.997 16.977 1.00 89.25 281 GLN A C 1
ATOM 2253 O O . GLN A 1 281 ? -32.132 -8.288 18.140 1.00 89.25 281 GLN A O 1
ATOM 2258 N N . THR A 1 282 ? -30.694 -8.321 16.434 1.00 83.44 282 THR A N 1
ATOM 2259 C CA . THR A 1 282 ? -29.655 -9.017 17.221 1.00 83.44 282 THR A CA 1
ATOM 2260 C C . THR A 1 282 ? -29.113 -8.176 18.383 1.00 83.44 282 THR A C 1
ATOM 2262 O O . THR A 1 282 ? -28.465 -8.709 19.275 1.00 83.44 282 THR A O 1
ATOM 2265 N N . HIS A 1 283 ? -29.339 -6.857 18.386 1.00 85.81 283 HIS A N 1
ATOM 2266 C CA . HIS A 1 283 ? -28.944 -5.970 19.483 1.00 85.81 283 HIS A CA 1
ATOM 2267 C C . HIS A 1 283 ? -29.972 -5.913 20.621 1.00 85.81 283 HIS A C 1
ATOM 2269 O O . HIS A 1 283 ? -29.703 -5.258 21.623 1.00 85.81 283 HIS A O 1
ATOM 2275 N N . GLN A 1 284 ? -31.123 -6.585 20.510 1.00 85.38 284 GLN A N 1
ATOM 2276 C CA . GLN A 1 284 ? -32.065 -6.701 21.632 1.00 85.38 284 GLN A CA 1
ATOM 2277 C C . GLN A 1 284 ? -31.466 -7.482 22.814 1.00 85.38 284 GLN A C 1
ATOM 2279 O O . GLN A 1 284 ? -31.909 -7.323 23.943 1.00 85.38 284 GLN A O 1
ATOM 2284 N N . GLU A 1 285 ? -30.427 -8.283 22.564 1.00 83.31 285 GLU A N 1
ATOM 2285 C CA . GLU A 1 285 ? -29.674 -9.017 23.587 1.00 83.31 285 GLU A CA 1
ATOM 2286 C C . GLU A 1 285 ? -28.672 -8.143 24.369 1.00 83.31 285 GLU A C 1
ATOM 2288 O O . GLU A 1 285 ? -27.955 -8.659 25.227 1.00 83.31 285 GLU A O 1
ATOM 2293 N N . LEU A 1 286 ? -28.546 -6.847 24.053 1.00 80.25 286 LEU A N 1
ATOM 2294 C CA . LEU A 1 286 ? -27.648 -5.947 24.782 1.00 80.25 286 LEU A CA 1
ATOM 2295 C C . LEU A 1 286 ? -28.113 -5.766 26.232 1.00 80.25 286 LEU A C 1
ATOM 2297 O O . LEU A 1 286 ? -29.306 -5.645 26.506 1.00 80.25 286 LEU A O 1
ATOM 2301 N N . LEU A 1 287 ? -27.155 -5.694 27.159 1.00 85.25 287 LEU A N 1
ATOM 2302 C CA . LEU A 1 287 ? -27.437 -5.326 28.544 1.00 85.25 287 LEU A CA 1
ATOM 2303 C C . LEU A 1 287 ? -27.989 -3.895 28.589 1.00 85.25 287 LEU A C 1
ATOM 2305 O O . LEU A 1 287 ? -27.511 -3.023 27.862 1.00 85.25 287 LEU A O 1
ATOM 2309 N N . ALA A 1 288 ? -28.967 -3.650 29.464 1.00 85.50 288 ALA A N 1
ATOM 2310 C CA . ALA A 1 288 ? -29.580 -2.330 29.618 1.00 85.50 288 ALA A CA 1
ATOM 2311 C C . ALA A 1 288 ? -28.529 -1.240 29.897 1.00 85.50 288 ALA A C 1
ATOM 2313 O O . ALA A 1 288 ? -28.515 -0.221 29.213 1.00 85.50 288 ALA A O 1
ATOM 2314 N N . ASP A 1 289 ? -27.580 -1.511 30.798 1.00 82.56 289 ASP A N 1
ATOM 2315 C CA . ASP A 1 289 ? -26.500 -0.576 31.140 1.00 82.56 289 ASP A CA 1
ATOM 2316 C C . ASP A 1 289 ? -25.598 -0.240 29.936 1.00 82.56 289 ASP A C 1
ATOM 2318 O O . ASP A 1 289 ? -25.177 0.907 29.770 1.00 82.56 289 ASP A O 1
ATOM 2322 N N . ASP A 1 290 ? -25.317 -1.217 29.063 1.00 82.69 290 ASP A N 1
ATOM 2323 C CA . ASP A 1 290 ? -24.510 -1.008 27.853 1.00 82.69 290 ASP A CA 1
ATOM 2324 C C . ASP A 1 290 ? -25.263 -0.161 26.820 1.00 82.69 290 ASP A C 1
ATOM 2326 O O . ASP A 1 290 ? -24.675 0.697 26.150 1.00 82.69 290 ASP A O 1
ATOM 2330 N N . LEU A 1 291 ? -26.569 -0.403 26.686 1.00 88.25 291 LEU A N 1
ATOM 2331 C CA . LEU A 1 291 ? -27.444 0.341 25.789 1.00 88.25 291 LEU A CA 1
ATOM 2332 C C . LEU A 1 291 ? -27.583 1.798 26.247 1.00 88.25 291 LEU A C 1
ATOM 2334 O O . LEU A 1 291 ? -27.416 2.708 25.431 1.00 88.25 291 LEU A O 1
ATOM 2338 N N . ASP A 1 292 ? -27.780 2.022 27.543 1.00 90.31 292 ASP A N 1
ATOM 2339 C CA . ASP A 1 292 ? -27.847 3.357 28.140 1.00 90.31 292 ASP A CA 1
ATOM 2340 C C . ASP A 1 292 ? -26.518 4.104 27.990 1.00 90.31 292 ASP A C 1
ATOM 2342 O O . ASP A 1 292 ? -26.490 5.255 27.540 1.00 90.31 292 ASP A O 1
ATOM 2346 N N . ALA A 1 293 ? -25.391 3.445 28.278 1.00 87.31 293 ALA A N 1
ATOM 2347 C CA . ALA A 1 293 ? -24.067 4.032 28.091 1.00 87.31 293 ALA A CA 1
ATOM 2348 C C . ALA A 1 293 ? -23.811 4.423 26.624 1.00 87.31 293 ALA A C 1
ATOM 2350 O O . ALA A 1 293 ? -23.248 5.491 26.351 1.00 87.31 293 ALA A O 1
ATOM 2351 N N . LEU A 1 294 ? -24.249 3.595 25.668 1.00 89.06 294 LEU A N 1
ATOM 2352 C CA . LEU A 1 294 ? -24.163 3.900 24.242 1.00 89.06 294 LEU A CA 1
ATOM 2353 C C . LEU A 1 294 ? -25.033 5.107 23.864 1.00 89.06 294 LEU A C 1
ATOM 2355 O O . LEU A 1 294 ? -24.562 5.978 23.129 1.00 89.06 294 LEU A O 1
ATOM 2359 N N . VAL A 1 295 ? -26.268 5.191 24.363 1.00 92.69 295 VAL A N 1
ATOM 2360 C CA . VAL A 1 295 ? -27.163 6.332 24.106 1.00 92.69 295 VAL A CA 1
ATOM 2361 C C . VAL A 1 295 ? -26.574 7.621 24.679 1.00 92.69 295 VAL A C 1
ATOM 2363 O O . VAL A 1 295 ? -26.479 8.614 23.953 1.00 92.69 295 VAL A O 1
ATOM 2366 N N . ILE A 1 296 ? -26.079 7.597 25.920 1.00 91.00 296 ILE A N 1
ATOM 2367 C CA . ILE A 1 296 ? -25.386 8.736 26.546 1.00 91.00 296 ILE A CA 1
ATOM 2368 C C . ILE A 1 296 ? -24.179 9.155 25.702 1.00 91.00 296 ILE A C 1
ATOM 2370 O O . ILE A 1 296 ? -23.980 10.343 25.426 1.00 91.00 296 ILE A O 1
ATOM 2374 N N . TYR A 1 297 ? -23.383 8.188 25.242 1.00 89.81 297 TYR A N 1
ATOM 2375 C CA . TYR A 1 297 ? -22.251 8.464 24.366 1.00 89.81 297 TYR A CA 1
ATOM 2376 C C . TYR A 1 297 ? -22.696 9.148 23.067 1.00 89.81 297 TYR A C 1
ATOM 2378 O O . TYR A 1 297 ? -22.144 10.196 22.726 1.00 89.81 297 TYR A O 1
ATOM 2386 N N . LEU A 1 298 ? -23.716 8.623 22.381 1.00 90.88 298 LEU A N 1
ATOM 2387 C CA . LEU A 1 298 ? -24.263 9.206 21.150 1.00 90.88 298 LEU A CA 1
ATOM 2388 C C . LEU A 1 298 ? -24.808 10.623 21.370 1.00 90.88 298 LEU A C 1
ATOM 2390 O O . LEU A 1 298 ? -24.592 11.499 20.532 1.00 90.88 298 LEU A O 1
ATOM 2394 N N . GLN A 1 299 ? -25.454 10.879 22.507 1.00 92.31 299 GLN A N 1
ATOM 2395 C CA . GLN A 1 299 ? -25.924 12.216 22.872 1.00 92.31 299 GLN A CA 1
ATOM 2396 C C . GLN A 1 299 ? -24.775 13.188 23.160 1.00 92.31 299 GLN A C 1
ATOM 2398 O O . GLN A 1 299 ? -24.881 14.379 22.866 1.00 92.31 299 GLN A O 1
ATOM 2403 N N . SER A 1 300 ? -23.655 12.684 23.684 1.00 90.31 300 SER A N 1
ATOM 2404 C CA . SER A 1 300 ? -22.458 13.489 23.944 1.00 90.31 300 SER A CA 1
ATOM 2405 C C . SER A 1 300 ? -21.698 13.889 22.672 1.00 90.31 300 SER A C 1
ATOM 2407 O O . SER A 1 300 ? -20.870 14.806 22.719 1.00 90.31 300 SER A O 1
ATOM 2409 N N . LEU A 1 301 ? -21.976 13.236 21.533 1.00 89.19 301 LEU A N 1
ATOM 2410 C CA . LEU A 1 301 ? -21.339 13.536 20.252 1.00 89.19 301 LEU A CA 1
ATOM 2411 C C . LEU A 1 301 ? -21.766 14.915 19.755 1.00 89.19 301 LEU A C 1
ATOM 2413 O O . LEU A 1 301 ? -22.828 15.102 19.161 1.00 89.19 301 LEU A O 1
ATOM 2417 N N . ARG A 1 302 ? -20.896 15.898 19.963 1.00 83.56 302 ARG A N 1
ATOM 2418 C CA . ARG A 1 302 ? -21.076 17.240 19.414 1.00 83.56 302 ARG A CA 1
ATOM 2419 C C . ARG A 1 302 ? -20.818 17.222 17.914 1.00 83.56 302 ARG A C 1
ATOM 2421 O O . ARG A 1 302 ? -20.025 16.418 17.430 1.00 83.56 302 ARG A O 1
ATOM 2428 N N . VAL A 1 303 ? -21.455 18.139 17.188 1.00 74.88 303 VAL A N 1
ATOM 2429 C CA . VAL A 1 303 ? -21.021 18.463 15.826 1.00 74.88 303 VAL A CA 1
ATOM 2430 C C . VAL A 1 303 ? -19.554 18.863 15.943 1.00 74.88 303 VAL A C 1
ATOM 2432 O O . VAL A 1 303 ? -19.234 19.852 16.606 1.00 74.88 303 VAL A O 1
ATOM 2435 N N . GLY A 1 304 ? -18.653 18.032 15.411 1.00 61.41 304 GLY A N 1
ATOM 2436 C CA . GLY A 1 304 ? -17.237 18.371 15.376 1.00 61.41 304 GLY A CA 1
ATOM 2437 C C . GLY A 1 304 ? -17.072 19.728 14.688 1.00 61.41 304 GLY A C 1
ATOM 2438 O O . GLY A 1 304 ? -17.901 20.065 13.836 1.00 61.41 304 GLY A O 1
ATOM 2439 N N . PRO A 1 305 ? -16.044 20.528 15.030 1.00 51.69 305 PRO A N 1
ATOM 2440 C CA . PRO A 1 305 ? -15.745 21.705 14.223 1.00 51.69 305 PRO A CA 1
ATOM 2441 C C . PRO A 1 305 ? -15.692 21.259 12.756 1.00 51.69 305 PRO A C 1
ATOM 2443 O O . PRO A 1 305 ? -15.195 20.150 12.513 1.00 51.69 305 PRO A O 1
ATOM 2446 N N . PRO A 1 306 ? -16.222 22.052 11.802 1.00 48.62 306 PRO A N 1
ATOM 2447 C CA . PRO A 1 306 ? -16.126 21.704 10.393 1.00 48.62 306 PRO A CA 1
ATOM 2448 C C . PRO A 1 306 ? -14.680 21.305 10.147 1.00 48.62 306 PRO A C 1
ATOM 2450 O O . PRO A 1 306 ? -13.759 22.036 10.530 1.00 48.62 306 PRO A O 1
ATOM 2453 N N . THR A 1 307 ? -14.474 20.092 9.629 1.00 46.50 307 THR A N 1
ATOM 2454 C CA . THR A 1 307 ? -13.162 19.699 9.131 1.00 46.50 307 THR A CA 1
ATOM 2455 C C . THR A 1 307 ? -12.757 20.837 8.222 1.00 46.50 307 THR A C 1
ATOM 2457 O O . THR A 1 307 ? -13.470 21.077 7.251 1.00 46.50 307 THR A O 1
ATOM 2460 N N . LYS A 1 308 ? -11.722 21.603 8.598 1.00 39.31 308 LYS A N 1
ATOM 2461 C CA . LYS A 1 308 ? -11.177 22.626 7.712 1.00 39.31 308 LYS A CA 1
ATOM 2462 C C . LYS A 1 308 ? -10.937 21.907 6.397 1.00 39.31 308 LYS A C 1
ATOM 2464 O O . LYS A 1 308 ? -10.127 20.981 6.360 1.00 39.31 308 LYS A O 1
ATOM 2469 N N . GLU A 1 309 ? -11.750 22.242 5.404 1.00 38.12 309 GLU A N 1
ATOM 2470 C CA . GLU A 1 309 ? -11.521 21.852 4.030 1.00 38.12 309 GLU A CA 1
ATOM 2471 C C . GLU A 1 309 ? -10.117 22.353 3.709 1.00 38.12 309 GLU A C 1
ATOM 2473 O O . GLU A 1 309 ? -9.869 23.557 3.717 1.00 38.12 309 GLU A O 1
ATOM 2478 N N . ASN A 1 310 ? -9.196 21.410 3.556 1.00 36.31 310 ASN A N 1
ATOM 2479 C CA . ASN A 1 310 ? -7.864 21.621 3.020 1.00 36.31 310 ASN A CA 1
ATOM 2480 C C . ASN A 1 310 ? -7.689 20.599 1.904 1.00 36.31 310 ASN A C 1
ATOM 2482 O O . ASN A 1 310 ? -7.847 19.391 2.206 1.00 36.31 310 ASN A O 1
#

Secondary structure (DSSP, 8-state):
-HHHHHHHTS-PPTT--HHHHHHHHHHHHHHHHHHHHHHHTT--HHHHTTT-HHHHHHHHHHHHHHHHHHHHHHHHHHHHH-GGGG--SSTTTS-HHHHHHHHHHHHHHHHHHHHHSTTTTT--HHHHHHHHHHHHHHHHHHHHHHHHHH-TTT-SHHHHHHHHHHHHHHHHHHHIIIIIHHHHHHTS-EEEEEEEEETTTEEEEEEEESSS------TT--------SHHHH-EETTEE-TTSB-TTHHHHS-HHHHHHHHHT-GGGTTTS-HHHHHHHHGGGGS-HHHHHHHHHHHHH---PPP----

Radius of gyration: 26.31 Å; chains: 1; bounding box: 71×46×65 Å

Sequence (310 aa):
MTPLLILALGEVPPGSGLWWDISMGLGFSAMAMMSVQFFLTARFPRASAPFGIDIIYYFHRYLAIIIFAFVFLHFLIIRFDNVEALGAINPLDASWHMSAGRGSLLLLLLLLITSLWRKPLGIHYDQWRMLHIGLAITAFLLALGHIIGTGHYVAAPGKLWLWTGYTLFWLLLIVKIRLFKPWQMHKRPYRVIEVRPERGRRWTLALAPDGHAGISFHPGQFAWLTLWNCARCRSIAGRGNPRSPLDGVGTRHNAEALQDWTIGADALREALPEGIFRLKQTHQELLADDLDALVIYLQSLRVGPPTKEN